Protein AF-A0A4Q5ACD3-F1 (afdb_monomer_lite)

Foldseek 3Di:
DKQKDAPLAPDPSADQKDKDFDPDFDQFAGKIKIKDFPGSGIKMWDWDDDPVDDTDTDMWHDDDPPPDDDDVPDDDDTTDMDMDIDRGTPLRRLVVVLVCQCVAAQDLQAGWLDPPFACADDPSVPPSNVDHDQDDNRRWHFLLCLLVSLLSCLVSLVLVVSVSRLLSFQLCNCVVVCVLQVDDSHWGARTARHPNDPRGNHGDHTDPHNSVVSSCCSVVCRQQNFDDDPFATFRRHRHDPVCAWDWDWDDDPQATETEIEGEDVDWWKDKPNHTDPHGGDGDDDPPHHYIYMYTYD

InterPro domains:
  IPR002252 Glycoside hydrolase family 36 [PR00743] (27-42)
  IPR002252 Glycoside hydrolase family 36 [PR00743] (78-98)
  IPR008928 Six-hairpin glycosidase superfamily [SSF48208] (90-286)
  IPR012341 Six-hairpin glycosidase-like superfamily [G3DSA:1.50.10.10] (66-221)
  IPR031704 Glycosyl hydrolase family 36, N-terminal [PF16875] (3-70)
  IPR033432 Glycosyl hydrolase 94, catalytic domain [PF17167] (77-225)
  IPR052047 Glycosyl Hydrolase 94 Enzymes [PTHR37469] (92-293)

Radius of gyration: 23.25 Å; chains: 1; bounding box: 59×64×61 Å

Secondary structure (DSSP, 8-state):
-EEEE-SSS-STTS-SSEEEESSSPPSSSB-EEEEEE--SS-EEEEEE--TTS--EEEEEE-PPTTS--PPTT---PPPPEEEEEESBHHHHHHHHHHHHHHHHHEETTEEBS-SSPPSS--TTTGGGGTSPTTBTTBT-EETTTHHHHHHHHHHTT-HHHHHHHHHHH-HHHHGGGHHHH-S-TTS-EEEE--TTSSSTT-EEEESSSTHHHHHHHIIIIIIS-EEE-SSEEEE-----TT--EEEEEEEETTEEEEEEEE--SS-EEEETTEEESSSEEEPPPTT--EEEEEEE-

pLDDT: mean 94.7, std 5.81, range [64.56, 98.88]

Organism: NCBI:txid31954

Sequence (297 aa):
MTRDCRHGKTSHESPWLFIASDGEPLFDSGEVWACHLAWSGNQTYRLDNLPQHEPLLGAGELLGPGEIQLLPGSDYATPQVCFSWSDRGLDGMAAQALRSTKDLLTCRCGTAILAPAYSTYRIELGEISSYPRGYKENGGIFCHNNPWISIANAKIGNDSEAFNVYTRTCPAYVEQYSEVHRTEPYVYCQMVAGPEAPTPGEGKNSWLTGTAAWTFVDVSQYLLGVQPTFDGLRLEPHLPAQFTELHIEREWRGVRYVIDARRTGKASLTVDGKPVSGTTVPIAASGTEEVHVSLNF

Structure (mmCIF, N/CA/C/O backbone):
data_AF-A0A4Q5ACD3-F1
#
_entry.id   AF-A0A4Q5ACD3-F1
#
loop_
_atom_site.group_PDB
_atom_site.id
_atom_site.type_symbol
_atom_site.label_atom_id
_atom_site.label_alt_id
_atom_site.label_comp_id
_atom_site.label_asym_id
_atom_site.label_entity_id
_atom_site.label_seq_id
_atom_site.pdbx_PDB_ins_code
_atom_site.Cartn_x
_atom_site.Cartn_y
_atom_site.Cartn_z
_atom_site.occupancy
_atom_site.B_iso_or_equiv
_atom_site.auth_seq_id
_atom_site.auth_comp_id
_atom_site.auth_asym_id
_atom_site.auth_atom_id
_atom_site.pdbx_PDB_model_num
ATOM 1 N N . MET A 1 1 ? 4.293 -30.838 -4.768 1.00 85.62 1 MET A N 1
ATOM 2 C CA . MET A 1 1 ? 3.130 -30.028 -5.194 1.00 85.62 1 MET A CA 1
ATOM 3 C C . MET A 1 1 ? 3.587 -29.124 -6.321 1.00 85.62 1 MET A C 1
ATOM 5 O O . MET A 1 1 ? 4.668 -28.563 -6.208 1.00 85.62 1 MET A O 1
ATOM 9 N N . THR A 1 2 ? 2.775 -28.966 -7.366 1.00 90.12 2 THR A N 1
ATOM 10 C CA . THR A 1 2 ? 3.083 -28.078 -8.496 1.00 90.12 2 THR A CA 1
ATOM 11 C C . THR A 1 2 ? 1.869 -27.216 -8.816 1.00 90.12 2 THR A C 1
ATOM 13 O O . THR A 1 2 ? 0.738 -27.702 -8.754 1.00 90.12 2 THR A O 1
ATOM 16 N N . ARG A 1 3 ? 2.101 -25.947 -9.153 1.00 88.88 3 ARG A N 1
ATOM 17 C CA . ARG A 1 3 ? 1.094 -25.006 -9.644 1.00 88.88 3 ARG A CA 1
ATOM 18 C C . ARG A 1 3 ? 1.568 -24.407 -10.963 1.00 88.88 3 ARG A C 1
ATOM 20 O O . ARG A 1 3 ? 2.527 -23.644 -10.980 1.00 88.88 3 ARG A O 1
ATOM 27 N N . ASP A 1 4 ? 0.846 -2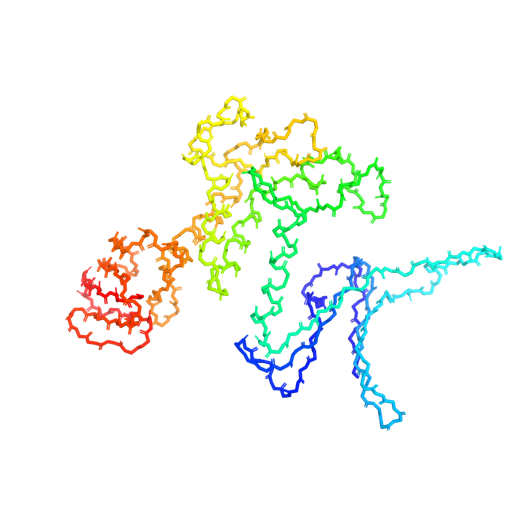4.715 -12.031 1.00 91.31 4 ASP A N 1
ATOM 28 C CA . ASP A 1 4 ? 1.098 -24.186 -13.371 1.00 91.31 4 ASP A CA 1
ATOM 29 C C . ASP A 1 4 ? 0.124 -23.047 -13.704 1.00 91.31 4 ASP A C 1
ATOM 31 O O . ASP A 1 4 ? -1.078 -23.149 -13.452 1.00 91.31 4 ASP A O 1
ATOM 35 N N . CYS A 1 5 ? 0.630 -21.998 -14.347 1.00 87.88 5 CYS A N 1
ATOM 36 C CA . CYS A 1 5 ? -0.133 -20.869 -14.872 1.00 87.88 5 CYS A CA 1
ATOM 37 C C . CYS A 1 5 ? 0.115 -20.774 -16.385 1.00 87.88 5 CYS A C 1
ATOM 39 O O . CYS A 1 5 ? 1.237 -20.509 -16.811 1.00 87.88 5 CYS A O 1
ATOM 41 N N . ARG A 1 6 ? -0.918 -21.011 -17.208 1.00 86.19 6 ARG A N 1
ATOM 42 C CA . ARG A 1 6 ? -0.785 -21.230 -18.669 1.00 86.19 6 ARG A CA 1
ATOM 43 C C . ARG A 1 6 ? -1.416 -20.152 -19.557 1.00 86.19 6 ARG A C 1
ATOM 45 O O . ARG A 1 6 ? -1.568 -20.358 -20.757 1.00 86.19 6 ARG A O 1
ATOM 52 N N . HIS A 1 7 ? -1.803 -19.017 -18.983 1.00 74.62 7 HIS A N 1
ATOM 53 C CA . HIS A 1 7 ? -2.512 -17.960 -19.712 1.00 74.62 7 HIS A CA 1
ATOM 54 C C . HIS A 1 7 ? -1.634 -16.763 -20.096 1.00 74.62 7 HIS A C 1
ATOM 56 O O . HIS A 1 7 ? -2.161 -15.762 -20.580 1.00 74.62 7 HIS A O 1
ATOM 62 N N . GLY A 1 8 ? -0.313 -16.849 -19.891 1.00 65.81 8 GLY A N 1
ATOM 63 C CA . GLY A 1 8 ? 0.648 -15.827 -20.319 1.00 65.81 8 GLY A CA 1
ATOM 64 C C . GLY A 1 8 ? 0.358 -14.414 -19.804 1.00 65.81 8 GLY A C 1
ATOM 65 O O . GLY A 1 8 ? 0.674 -13.440 -20.485 1.00 65.81 8 GLY A O 1
ATOM 66 N N . LYS A 1 9 ? -0.336 -14.302 -18.665 1.00 66.69 9 LYS A N 1
ATOM 67 C CA . LYS A 1 9 ? -0.719 -13.043 -18.023 1.00 66.69 9 LYS A CA 1
ATOM 68 C C . LYS A 1 9 ? -0.726 -13.233 -16.514 1.00 66.69 9 LYS A C 1
ATOM 70 O O . LYS A 1 9 ? -1.326 -14.184 -16.010 1.00 66.69 9 LYS A O 1
ATOM 75 N N . THR A 1 10 ? -0.139 -12.286 -15.793 1.00 64.56 10 THR A N 1
ATOM 76 C CA . THR A 1 10 ? -0.331 -12.151 -14.349 1.00 64.56 10 THR A CA 1
ATOM 77 C C . THR A 1 10 ? -1.781 -11.732 -14.089 1.00 64.56 10 THR A C 1
ATOM 79 O O . THR A 1 10 ? -2.183 -10.592 -14.305 1.00 64.56 10 THR A O 1
ATOM 82 N N . SER A 1 11 ? -2.610 -12.696 -13.700 1.00 66.06 11 SER A N 1
ATOM 83 C CA . SER A 1 11 ? -4.021 -12.507 -13.345 1.00 66.06 11 SER A CA 1
ATOM 84 C C . SER A 1 11 ? -4.292 -13.131 -11.973 1.00 66.06 11 SER A C 1
ATOM 86 O O . SER A 1 11 ? -3.360 -13.537 -11.282 1.00 66.06 11 SER A O 1
ATOM 88 N N . HIS A 1 12 ? -5.562 -13.273 -11.588 1.00 67.62 12 HIS A N 1
ATOM 89 C CA . HIS A 1 12 ? -5.959 -14.010 -10.381 1.00 67.62 12 HIS A CA 1
ATOM 90 C C . HIS A 1 12 ? -5.480 -15.475 -10.348 1.00 67.62 12 HIS A C 1
ATOM 92 O O . HIS A 1 12 ? -5.522 -16.115 -9.300 1.00 67.62 12 HIS A O 1
ATOM 98 N N . GLU A 1 13 ? -5.027 -16.020 -11.477 1.00 70.12 13 GLU A N 1
ATOM 99 C CA . GLU A 1 13 ? -4.522 -17.389 -11.558 1.00 70.12 13 GLU A CA 1
ATOM 100 C C . GLU A 1 13 ? -3.026 -17.508 -11.236 1.00 70.12 13 GLU A C 1
ATOM 102 O O . GLU A 1 13 ? -2.578 -18.584 -10.826 1.00 70.12 13 GLU A O 1
ATOM 107 N N . SER A 1 14 ? -2.263 -16.419 -11.380 1.00 76.88 14 SER A N 1
ATOM 108 C CA . SER A 1 14 ? -0.832 -16.368 -11.057 1.00 76.88 14 SER A CA 1
ATOM 109 C C . SER A 1 14 ? -0.643 -16.055 -9.570 1.00 76.88 14 SER A C 1
ATOM 111 O O . SER A 1 14 ? -1.212 -15.073 -9.081 1.00 76.88 14 SER A O 1
ATOM 113 N N . PRO A 1 15 ? 0.113 -16.873 -8.810 1.00 80.12 15 PRO A N 1
ATOM 114 C CA . PRO A 1 15 ? 0.379 -16.552 -7.419 1.00 80.12 15 PRO A CA 1
ATOM 115 C C . PRO A 1 15 ? 1.276 -15.311 -7.349 1.00 80.12 15 PRO A C 1
ATOM 117 O O . PRO A 1 15 ? 2.374 -15.289 -7.902 1.00 80.12 15 PRO A O 1
ATOM 120 N N . TRP A 1 16 ? 0.834 -14.280 -6.624 1.00 79.06 16 TRP A N 1
ATOM 121 C CA . TRP A 1 16 ? 1.683 -13.117 -6.341 1.00 79.06 16 TRP A CA 1
ATOM 122 C C . TRP A 1 16 ? 2.940 -13.526 -5.578 1.00 79.06 16 TRP A C 1
ATOM 124 O O . TRP A 1 16 ? 4.028 -13.038 -5.865 1.00 79.06 16 TRP A O 1
ATOM 134 N N . LEU A 1 17 ? 2.794 -14.472 -4.654 1.00 87.38 17 LEU A N 1
ATOM 135 C CA . LEU A 1 17 ? 3.881 -15.088 -3.919 1.00 87.38 17 LEU A CA 1
ATOM 136 C C . LEU A 1 17 ? 3.513 -16.548 -3.641 1.00 87.38 17 LEU A C 1
ATOM 138 O O . LEU A 1 17 ? 2.384 -16.827 -3.234 1.00 87.38 17 LEU A O 1
ATOM 142 N N . PHE A 1 18 ? 4.433 -17.481 -3.882 1.00 92.44 18 PHE A N 1
ATOM 143 C CA . PHE A 1 18 ? 4.241 -18.888 -3.534 1.00 92.44 18 PHE A CA 1
ATOM 144 C C . PHE A 1 18 ? 4.965 -19.172 -2.221 1.00 92.44 18 PHE A C 1
ATOM 146 O O . PHE A 1 18 ? 6.184 -19.038 -2.163 1.00 92.44 18 PHE A O 1
ATOM 153 N N . ILE A 1 19 ? 4.203 -19.498 -1.173 1.00 93.31 19 ILE A N 1
ATOM 154 C CA . ILE A 1 19 ? 4.675 -19.547 0.216 1.00 93.31 19 ILE A CA 1
ATOM 155 C C . ILE A 1 19 ? 4.675 -20.993 0.716 1.00 93.31 19 ILE A C 1
ATOM 157 O O . ILE A 1 19 ? 3.709 -21.726 0.509 1.00 93.31 19 ILE A O 1
ATOM 161 N N . ALA A 1 20 ? 5.752 -21.375 1.394 1.00 93.62 20 ALA A N 1
ATOM 162 C CA . ALA A 1 20 ? 5.866 -22.582 2.197 1.00 93.62 20 ALA A CA 1
ATOM 163 C C . ALA A 1 20 ? 6.077 -22.186 3.666 1.00 93.62 20 ALA A C 1
ATOM 165 O O . ALA A 1 20 ? 6.810 -21.242 3.952 1.00 93.62 20 ALA A O 1
ATOM 166 N N . SER A 1 21 ? 5.441 -22.903 4.586 1.00 93.12 21 SER A N 1
ATOM 167 C CA . SER A 1 21 ? 5.539 -22.688 6.033 1.00 93.12 21 SER A CA 1
ATOM 168 C C . SER A 1 21 ? 5.452 -24.019 6.767 1.00 93.12 21 SER A C 1
ATOM 170 O O . SER A 1 21 ? 4.882 -24.980 6.240 1.00 93.12 21 SER A O 1
ATOM 172 N N . ASP A 1 22 ? 5.993 -24.072 7.984 1.00 86.19 22 ASP A N 1
ATOM 173 C CA . ASP A 1 22 ? 5.667 -25.156 8.911 1.00 86.19 22 ASP A CA 1
ATOM 174 C C . ASP A 1 22 ? 4.300 -24.871 9.551 1.00 86.19 22 ASP A C 1
ATOM 176 O O . ASP A 1 22 ? 4.125 -23.885 10.266 1.00 86.19 22 ASP A O 1
ATOM 180 N N . GLY A 1 23 ? 3.301 -25.696 9.233 1.00 88.81 23 GLY A N 1
ATOM 181 C CA . GLY A 1 23 ? 1.910 -25.449 9.615 1.00 88.81 23 GLY A CA 1
ATOM 182 C C . GLY A 1 23 ? 1.242 -24.298 8.850 1.00 88.81 23 GLY A C 1
ATOM 183 O O . GLY A 1 23 ? 1.643 -23.935 7.740 1.00 88.81 23 GLY A O 1
ATOM 184 N N . GLU A 1 24 ? 0.162 -23.763 9.425 1.00 92.31 24 GLU A N 1
ATOM 185 C CA . GLU A 1 24 ? -0.586 -22.642 8.845 1.00 92.31 24 GLU A CA 1
ATOM 186 C C . GLU A 1 24 ? 0.237 -21.345 8.948 1.00 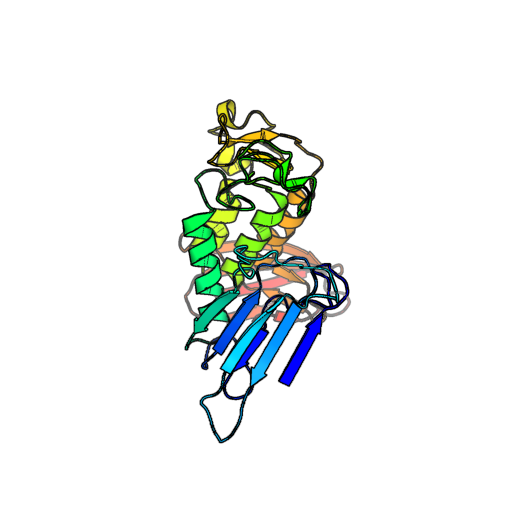92.31 24 GLU A C 1
ATOM 188 O O . GLU A 1 24 ? 0.717 -21.025 10.037 1.00 92.31 24 GLU A O 1
ATOM 193 N N . PRO A 1 25 ? 0.425 -20.592 7.847 1.00 92.00 25 PRO A N 1
ATOM 194 C CA . PRO A 1 25 ? 1.213 -19.368 7.882 1.00 92.00 25 PRO A CA 1
ATOM 195 C C . PRO A 1 25 ? 0.524 -18.312 8.751 1.00 92.00 25 PRO A C 1
ATOM 197 O O . PRO A 1 25 ? -0.623 -17.938 8.502 1.00 92.00 25 PRO A O 1
ATOM 200 N N . LEU A 1 26 ? 1.249 -17.802 9.746 1.00 94.81 26 LEU A N 1
ATOM 201 C CA . LEU A 1 26 ? 0.786 -16.735 10.631 1.00 94.81 26 LEU A CA 1
ATOM 202 C C . LEU A 1 26 ? 1.361 -15.381 10.194 1.00 94.81 26 LEU A C 1
ATOM 204 O O . LEU A 1 26 ? 2.371 -15.300 9.488 1.00 94.81 26 LEU A O 1
ATOM 208 N N . PHE A 1 27 ? 0.701 -14.298 10.602 1.00 94.62 27 PHE A N 1
ATOM 209 C CA . PHE A 1 27 ? 1.143 -12.941 10.274 1.00 94.62 27 PHE A CA 1
ATOM 210 C C . PHE A 1 27 ? 2.387 -12.535 11.067 1.00 94.62 27 PHE A C 1
ATOM 212 O O . PHE A 1 27 ? 3.383 -12.140 10.470 1.00 94.62 27 PHE A O 1
ATOM 219 N N . ASP A 1 28 ? 2.360 -12.703 12.387 1.00 94.00 28 ASP A N 1
ATOM 220 C CA . ASP A 1 28 ? 3.331 -12.120 13.322 1.00 94.00 28 ASP A CA 1
ATOM 221 C C . ASP A 1 28 ? 4.424 -13.093 13.800 1.00 94.00 28 ASP A C 1
ATOM 223 O O . ASP A 1 28 ? 5.338 -12.711 14.537 1.00 94.00 28 ASP A O 1
ATOM 227 N N . SER A 1 29 ? 4.326 -14.365 13.419 1.00 94.69 29 SER A N 1
ATOM 228 C CA . SER A 1 29 ? 5.136 -15.447 13.973 1.00 94.69 29 SER A CA 1
ATOM 229 C C . SER A 1 29 ? 5.252 -16.630 13.011 1.00 94.69 29 SER A C 1
ATOM 231 O O . SER A 1 29 ? 4.552 -16.715 12.003 1.00 94.69 29 SER A O 1
ATOM 233 N N . GLY A 1 30 ? 6.166 -17.549 13.319 1.00 94.19 30 GLY A N 1
ATOM 234 C CA . GLY A 1 30 ? 6.408 -18.737 12.506 1.00 94.19 30 GLY A CA 1
ATOM 235 C C . GLY A 1 30 ? 7.372 -18.496 11.348 1.00 94.19 30 GLY A C 1
ATOM 236 O O . GLY A 1 30 ? 7.702 -17.363 10.990 1.00 94.19 30 GLY A O 1
ATOM 237 N N . GLU A 1 31 ? 7.849 -19.600 10.786 1.00 95.31 31 GLU A N 1
ATOM 238 C CA . GLU A 1 31 ? 8.833 -19.597 9.712 1.00 95.31 31 GLU A CA 1
ATOM 239 C C . GLU A 1 31 ? 8.149 -19.737 8.349 1.00 95.31 31 GLU A C 1
ATOM 241 O O . GLU A 1 31 ? 7.337 -20.641 8.126 1.00 95.31 31 GLU A O 1
ATOM 246 N N . VAL A 1 32 ? 8.470 -18.820 7.437 1.00 95.56 32 VAL A N 1
ATOM 247 C CA . VAL A 1 32 ? 7.914 -18.758 6.084 1.00 95.56 32 VAL A CA 1
ATOM 248 C C . VAL A 1 32 ? 9.032 -18.622 5.053 1.00 95.56 32 VAL A C 1
ATOM 250 O O . VAL A 1 32 ? 9.930 -17.791 5.186 1.00 95.56 32 VAL A O 1
ATOM 253 N N . TRP A 1 33 ? 8.939 -19.394 3.975 1.00 95.62 33 TRP A N 1
ATOM 254 C CA . TRP A 1 33 ? 9.748 -19.268 2.764 1.00 95.62 33 TRP A CA 1
ATOM 255 C C . TRP A 1 33 ? 8.841 -18.912 1.605 1.00 95.62 33 TRP A C 1
ATOM 257 O O . TRP A 1 33 ? 7.713 -19.388 1.517 1.00 95.62 33 TRP A O 1
ATOM 267 N N . ALA A 1 34 ? 9.339 -18.109 0.681 1.00 94.81 34 ALA A N 1
ATOM 268 C CA . ALA A 1 34 ? 8.572 -17.704 -0.472 1.00 94.81 34 ALA A CA 1
ATOM 269 C C . ALA A 1 34 ? 9.415 -17.601 -1.732 1.00 94.81 34 ALA A C 1
ATOM 271 O O . ALA A 1 34 ? 10.603 -17.278 -1.673 1.00 94.81 34 ALA A O 1
ATOM 272 N N . CYS A 1 35 ? 8.766 -17.800 -2.877 1.00 94.75 35 CYS A N 1
ATOM 273 C CA . CYS A 1 35 ? 9.327 -17.450 -4.170 1.00 94.75 35 CYS A CA 1
ATOM 274 C C . CYS A 1 35 ? 8.332 -16.686 -5.057 1.00 94.75 35 CYS A C 1
ATOM 276 O O . CYS A 1 35 ? 7.118 -16.908 -5.025 1.00 94.75 35 CYS A O 1
ATOM 278 N N . HIS A 1 36 ? 8.871 -15.775 -5.865 1.00 92.38 36 HIS A N 1
ATOM 279 C CA . HIS A 1 36 ? 8.166 -15.069 -6.928 1.00 92.38 36 HIS A CA 1
ATOM 280 C C . HIS A 1 36 ? 8.979 -15.169 -8.218 1.00 92.38 36 HIS A C 1
ATOM 282 O O . HIS A 1 36 ? 10.176 -14.885 -8.220 1.00 92.38 36 HIS A O 1
ATOM 288 N N . LEU A 1 37 ? 8.336 -15.557 -9.316 1.00 92.12 37 LEU A N 1
ATOM 289 C CA . LEU A 1 37 ? 8.957 -15.577 -10.632 1.00 92.12 37 LEU A CA 1
ATOM 290 C C . LEU A 1 37 ? 8.716 -14.233 -11.325 1.00 92.12 37 LEU A C 1
ATOM 292 O O . LEU A 1 37 ? 7.575 -13.901 -11.643 1.00 92.12 37 LEU A O 1
ATOM 296 N N . ALA A 1 38 ? 9.787 -13.492 -11.604 1.00 88.56 38 ALA A N 1
ATOM 297 C CA . ALA A 1 38 ? 9.747 -12.221 -12.323 1.00 88.56 38 ALA A CA 1
ATOM 298 C C . ALA A 1 38 ? 9.557 -12.449 -13.838 1.00 88.56 38 ALA A C 1
ATOM 300 O O . ALA A 1 38 ? 10.430 -12.154 -14.654 1.00 88.56 38 ALA A O 1
ATOM 301 N N . TRP A 1 39 ? 8.412 -13.027 -14.207 1.00 85.19 39 TRP A N 1
ATOM 302 C CA . TRP A 1 39 ? 8.058 -13.432 -15.567 1.00 85.19 39 TRP A CA 1
ATOM 303 C C . TRP A 1 39 ? 6.575 -13.192 -15.828 1.00 85.19 39 TRP A C 1
ATOM 305 O O . TRP A 1 39 ? 5.737 -13.564 -15.012 1.00 85.19 39 TRP A O 1
ATOM 315 N N . SER A 1 40 ? 6.230 -12.607 -16.972 1.00 79.69 40 SER A N 1
ATOM 316 C CA . SER A 1 40 ? 4.836 -12.334 -17.348 1.00 79.69 40 SER A CA 1
ATOM 317 C C . SER A 1 40 ? 4.188 -13.446 -18.178 1.00 79.69 40 SER A C 1
ATOM 319 O O . SER A 1 40 ? 2.967 -13.447 -18.331 1.00 79.69 40 SER A O 1
ATOM 321 N N . GLY A 1 41 ? 4.984 -14.374 -18.718 1.00 85.50 41 GLY A N 1
ATOM 322 C CA . GLY A 1 41 ? 4.501 -15.488 -19.530 1.00 85.50 41 GLY A CA 1
ATOM 323 C C . GLY A 1 41 ? 3.948 -16.642 -18.693 1.00 85.50 41 GLY A C 1
ATOM 324 O O . GLY A 1 41 ? 3.539 -16.473 -17.548 1.00 85.50 41 GLY A O 1
ATOM 325 N N . ASN A 1 42 ? 3.923 -17.839 -19.275 1.00 90.00 42 ASN A N 1
ATOM 326 C CA . ASN A 1 42 ? 3.508 -19.042 -18.557 1.00 90.00 42 ASN A CA 1
ATOM 327 C C . ASN A 1 42 ? 4.513 -19.383 -17.452 1.00 90.00 42 ASN A C 1
ATOM 329 O O . ASN A 1 42 ? 5.720 -19.253 -17.652 1.00 90.00 42 ASN A O 1
ATOM 333 N N . GLN A 1 43 ? 4.017 -19.826 -16.301 1.00 90.94 43 GLN A N 1
ATOM 334 C CA . GLN A 1 43 ? 4.803 -20.015 -15.080 1.00 90.94 43 GLN A CA 1
ATOM 335 C C . GLN A 1 43 ? 4.525 -21.389 -14.471 1.00 90.94 43 GLN A C 1
ATOM 337 O O . GLN A 1 43 ? 3.419 -21.917 -14.594 1.00 90.94 43 GLN A O 1
ATOM 342 N N . THR A 1 44 ? 5.495 -21.935 -13.749 1.00 92.44 44 THR A N 1
ATOM 343 C CA . THR A 1 44 ? 5.318 -23.081 -12.859 1.00 92.44 44 THR A CA 1
ATOM 344 C C . THR A 1 44 ? 5.970 -22.801 -11.510 1.00 92.44 44 THR A C 1
ATOM 346 O O . THR A 1 44 ? 7.057 -22.229 -11.435 1.00 92.44 44 THR A O 1
ATOM 349 N N . TYR A 1 45 ? 5.289 -23.189 -10.439 1.00 93.31 45 TYR A N 1
ATOM 350 C CA . TYR A 1 45 ? 5.765 -23.119 -9.061 1.00 93.31 45 TYR A CA 1
ATOM 351 C C . TYR A 1 45 ? 5.748 -24.523 -8.478 1.00 93.31 45 TYR A C 1
ATOM 353 O O . TYR A 1 45 ? 4.781 -25.265 -8.667 1.00 93.31 45 TYR A O 1
ATOM 361 N N . ARG A 1 46 ? 6.802 -24.897 -7.758 1.00 93.06 46 ARG A N 1
ATOM 362 C CA . ARG A 1 46 ? 6.963 -26.241 -7.207 1.00 93.06 46 ARG A CA 1
ATOM 363 C C . ARG A 1 46 ? 7.421 -26.220 -5.758 1.00 93.06 46 ARG A C 1
ATOM 365 O O . ARG A 1 46 ? 8.242 -25.396 -5.359 1.00 93.06 46 ARG A O 1
ATOM 372 N N . LEU A 1 47 ? 6.885 -27.176 -5.010 1.00 92.81 47 LEU A N 1
ATOM 373 C CA . LEU A 1 47 ? 7.347 -27.583 -3.693 1.00 92.81 47 LEU A CA 1
ATOM 374 C C . LEU A 1 47 ? 7.568 -29.096 -3.726 1.00 92.81 47 LEU A C 1
ATOM 376 O O . LEU A 1 47 ? 6.599 -29.865 -3.708 1.00 92.81 47 LEU A O 1
ATOM 380 N N . ASP A 1 48 ? 8.824 -29.517 -3.788 1.00 91.75 48 ASP A N 1
ATOM 381 C CA . ASP A 1 48 ? 9.210 -30.924 -3.792 1.00 91.75 48 ASP A CA 1
ATOM 382 C C . ASP A 1 48 ? 9.579 -31.327 -2.364 1.00 91.75 48 ASP A C 1
ATOM 384 O O . ASP A 1 48 ? 10.580 -30.869 -1.828 1.00 91.75 48 ASP A O 1
ATOM 388 N N . ASN A 1 49 ? 8.756 -32.166 -1.734 1.00 88.81 49 ASN A N 1
ATOM 389 C CA . ASN A 1 49 ? 9.016 -32.726 -0.408 1.00 88.81 49 ASN A CA 1
ATOM 390 C C . ASN A 1 49 ? 9.120 -34.249 -0.545 1.00 88.81 49 ASN A C 1
ATOM 392 O O . ASN A 1 49 ? 8.116 -34.961 -0.475 1.00 88.81 49 ASN A O 1
ATOM 396 N N . LEU A 1 50 ? 10.323 -34.723 -0.866 1.00 88.50 50 LEU A N 1
ATOM 397 C CA . LEU A 1 50 ? 10.610 -36.126 -1.157 1.00 88.50 50 LEU A CA 1
ATOM 398 C C . LEU A 1 50 ? 11.552 -36.693 -0.088 1.00 88.50 50 LEU A C 1
ATOM 400 O O . LEU A 1 50 ? 12.503 -36.014 0.273 1.00 88.50 50 LEU A O 1
ATOM 404 N N . PRO A 1 51 ? 11.384 -37.949 0.369 1.00 90.00 51 PRO A N 1
ATOM 405 C CA . PRO A 1 51 ? 12.248 -38.528 1.405 1.00 90.00 51 PRO A CA 1
ATOM 406 C C . PRO A 1 51 ? 13.745 -38.590 1.057 1.00 90.00 51 PRO A C 1
ATOM 408 O O . PRO A 1 51 ? 14.569 -38.804 1.940 1.00 90.00 51 PRO A O 1
ATOM 411 N N . GLN A 1 52 ? 14.099 -38.491 -0.228 1.00 91.56 52 GLN A N 1
ATOM 412 C CA . GLN A 1 52 ? 15.466 -38.664 -0.724 1.00 91.56 52 GLN A CA 1
ATOM 413 C C . GLN A 1 52 ? 16.296 -37.372 -0.719 1.00 91.56 52 GLN A C 1
ATOM 415 O O . GLN A 1 52 ? 17.519 -37.453 -0.832 1.00 91.56 52 GLN A O 1
ATOM 420 N N . HIS A 1 53 ? 15.660 -36.202 -0.609 1.00 86.31 53 HIS A N 1
ATOM 421 C CA . HIS A 1 53 ? 16.316 -34.897 -0.687 1.00 86.31 53 HIS A CA 1
ATOM 422 C C . HIS A 1 53 ? 15.676 -33.898 0.280 1.00 86.31 53 HIS A C 1
ATOM 424 O O . HIS A 1 53 ? 14.567 -34.102 0.763 1.00 86.31 53 HIS A O 1
ATOM 430 N N . GLU A 1 54 ? 16.382 -32.806 0.557 1.00 87.94 54 GLU A N 1
ATOM 431 C CA . GLU A 1 54 ? 15.817 -31.686 1.308 1.00 87.94 54 GLU A CA 1
ATOM 432 C C . GLU A 1 54 ? 14.607 -31.094 0.564 1.00 87.94 54 GLU A C 1
ATOM 434 O O . GLU A 1 54 ? 14.585 -31.129 -0.673 1.00 87.94 54 GLU A O 1
ATOM 439 N N . PRO A 1 55 ? 13.600 -30.551 1.275 1.00 89.62 55 PRO A N 1
ATOM 440 C CA . PRO A 1 55 ? 12.484 -29.879 0.629 1.00 89.62 55 PRO A CA 1
ATOM 441 C C . PRO A 1 55 ? 12.961 -28.753 -0.295 1.00 89.62 55 PRO A C 1
ATOM 443 O O . PRO A 1 55 ? 13.721 -27.878 0.118 1.00 89.62 55 PRO A O 1
ATOM 446 N N . LEU A 1 56 ? 12.495 -28.753 -1.545 1.00 91.88 56 LEU A N 1
ATOM 447 C CA . LEU A 1 56 ? 12.856 -27.744 -2.540 1.00 91.88 56 LEU A CA 1
ATOM 448 C C . LEU A 1 56 ? 11.657 -26.865 -2.875 1.00 91.88 56 LEU A C 1
ATOM 450 O O . LEU A 1 56 ? 10.628 -27.351 -3.344 1.00 91.88 56 LEU A O 1
ATOM 454 N N . LEU A 1 57 ? 11.825 -25.557 -2.699 1.00 93.56 57 LEU A N 1
ATOM 455 C CA . LEU A 1 57 ? 10.916 -24.527 -3.191 1.00 93.56 57 LEU A CA 1
ATOM 456 C C . LEU A 1 57 ? 11.496 -23.925 -4.473 1.00 93.56 57 LEU A C 1
ATOM 458 O O . LEU A 1 57 ? 12.668 -23.555 -4.511 1.00 93.56 57 LEU A O 1
ATOM 462 N N . GLY A 1 58 ? 10.691 -23.787 -5.524 1.00 93.94 58 GLY A N 1
ATOM 463 C CA . GLY A 1 58 ? 11.170 -23.197 -6.770 1.00 93.94 58 GLY A CA 1
ATOM 464 C C . GLY A 1 58 ? 10.067 -22.680 -7.676 1.00 93.94 58 GLY A C 1
ATOM 465 O O . GLY A 1 58 ? 8.897 -23.024 -7.523 1.00 93.94 58 GLY A O 1
ATOM 466 N N . ALA A 1 59 ? 10.467 -21.861 -8.640 1.00 94.69 59 ALA A N 1
ATOM 467 C CA . ALA A 1 59 ? 9.612 -21.384 -9.713 1.00 94.69 59 ALA A CA 1
ATOM 468 C C . ALA A 1 59 ? 10.409 -21.311 -11.019 1.00 94.69 59 ALA A C 1
ATOM 470 O O . ALA A 1 59 ? 11.639 -21.290 -10.992 1.00 94.69 59 ALA A O 1
ATOM 471 N N . GLY A 1 60 ? 9.709 -21.284 -12.144 1.00 93.56 60 GLY A N 1
ATOM 472 C CA . GLY A 1 60 ? 10.308 -21.165 -13.467 1.00 93.56 60 GLY A CA 1
ATOM 473 C C . GLY A 1 60 ? 9.261 -20.850 -14.521 1.00 93.56 60 GLY A C 1
ATOM 474 O O . GLY A 1 60 ? 8.057 -20.981 -14.296 1.00 93.56 60 GLY A O 1
ATOM 475 N N . GLU A 1 61 ? 9.716 -20.412 -15.679 1.00 92.06 61 GLU A N 1
ATOM 476 C CA . GLU A 1 61 ? 8.891 -20.309 -16.866 1.00 92.06 61 GLU A CA 1
ATOM 477 C C . GLU A 1 61 ? 8.362 -21.689 -17.281 1.00 92.06 61 GLU A C 1
ATOM 479 O O . GLU A 1 61 ? 9.016 -22.722 -17.129 1.00 92.06 61 GLU A O 1
ATOM 484 N N . LEU A 1 62 ? 7.150 -21.710 -17.819 1.00 91.69 62 LEU A N 1
ATOM 485 C CA . LEU A 1 62 ? 6.511 -22.912 -18.332 1.00 91.69 62 LEU A CA 1
ATOM 486 C C . LEU A 1 62 ? 6.408 -22.805 -19.851 1.00 91.69 62 LEU A C 1
ATOM 488 O O . LEU A 1 62 ? 5.371 -22.421 -20.391 1.00 91.69 62 LEU A O 1
ATOM 492 N N . LEU A 1 63 ? 7.511 -23.121 -20.526 1.00 89.44 63 LEU A N 1
ATOM 493 C CA . LEU A 1 63 ? 7.616 -22.977 -21.975 1.00 89.44 63 LEU A CA 1
ATOM 494 C C . LEU A 1 63 ? 6.730 -23.981 -22.714 1.00 89.44 63 LEU A C 1
ATOM 496 O O . LEU A 1 63 ? 6.707 -25.179 -22.418 1.00 89.44 63 LEU A O 1
ATOM 500 N N . GLY A 1 64 ? 6.019 -23.480 -23.715 1.00 87.75 64 GLY A N 1
ATOM 501 C CA . GLY A 1 64 ? 5.338 -24.278 -24.719 1.00 87.75 64 GLY A CA 1
ATOM 502 C C . GLY A 1 64 ? 6.312 -24.883 -25.742 1.00 87.75 64 GLY A C 1
ATOM 503 O O . GLY A 1 64 ? 7.429 -24.387 -25.928 1.00 87.75 64 GLY A O 1
ATOM 504 N N . PRO A 1 65 ? 5.905 -25.949 -26.456 1.00 88.69 65 PRO A N 1
ATOM 505 C CA . PRO A 1 65 ? 6.709 -26.521 -27.529 1.00 88.69 65 PRO A CA 1
ATOM 506 C C . PRO A 1 65 ? 7.086 -25.471 -28.582 1.00 88.69 65 PRO A C 1
ATOM 508 O O . PRO A 1 65 ? 6.217 -24.842 -29.181 1.00 88.69 65 PRO A O 1
ATOM 511 N N . GLY A 1 66 ? 8.387 -25.312 -28.828 1.00 86.75 66 GLY A N 1
ATOM 512 C CA . GLY A 1 66 ? 8.909 -24.406 -29.852 1.00 86.75 66 GLY A CA 1
ATOM 513 C C . GLY A 1 66 ? 8.975 -22.927 -29.462 1.00 86.75 66 GLY A C 1
ATOM 514 O O . GLY A 1 66 ? 9.443 -22.146 -30.284 1.00 86.75 66 GLY A O 1
ATOM 515 N N . GLU A 1 67 ? 8.579 -22.537 -28.242 1.00 86.81 67 GLU A N 1
ATOM 516 C CA . GLU A 1 67 ? 8.732 -21.147 -27.770 1.00 86.81 67 GLU A CA 1
ATOM 517 C C . GLU A 1 67 ? 10.203 -20.731 -27.668 1.00 86.81 67 GLU A C 1
ATOM 519 O O . GLU A 1 67 ? 10.539 -19.575 -27.914 1.00 86.81 67 GLU A O 1
ATOM 524 N N . ILE A 1 68 ? 11.086 -21.686 -27.362 1.00 86.44 68 ILE A N 1
ATOM 525 C CA . ILE A 1 68 ? 12.534 -21.489 -27.373 1.00 86.44 68 ILE A CA 1
ATOM 526 C C . ILE A 1 68 ? 13.181 -22.574 -28.224 1.00 86.44 68 ILE A C 1
ATOM 528 O O . ILE A 1 68 ? 12.977 -23.769 -28.007 1.00 86.44 68 ILE A O 1
ATOM 532 N N . GLN A 1 69 ? 13.986 -22.143 -29.191 1.00 89.62 69 GLN A N 1
ATOM 533 C CA . GLN A 1 69 ? 14.841 -23.001 -30.002 1.00 89.62 69 GLN A CA 1
ATOM 534 C C . GLN A 1 69 ? 16.262 -22.452 -29.940 1.00 89.62 69 GLN A C 1
ATOM 536 O O . GLN A 1 69 ? 16.523 -21.336 -30.386 1.00 89.62 69 GLN A O 1
ATOM 541 N N . LEU A 1 70 ? 17.177 -23.235 -29.375 1.00 92.00 70 LEU A N 1
ATOM 542 C CA . LEU A 1 70 ? 18.588 -22.876 -29.310 1.00 92.00 70 LEU A CA 1
ATOM 543 C C . LEU A 1 70 ? 19.325 -23.444 -30.518 1.00 92.00 70 LEU A C 1
ATOM 545 O O . LEU A 1 70 ? 19.255 -24.642 -30.799 1.00 92.00 70 LEU A O 1
ATOM 549 N N . LEU A 1 71 ? 20.047 -22.578 -31.224 1.00 94.44 71 LEU A N 1
ATOM 550 C CA . LEU A 1 71 ? 21.011 -23.005 -32.230 1.00 94.44 71 LEU A CA 1
ATOM 551 C C . LEU A 1 71 ? 22.289 -23.512 -31.538 1.00 94.44 71 LEU A C 1
ATOM 553 O O . LEU A 1 71 ? 22.539 -23.181 -30.376 1.00 94.44 71 LEU A O 1
ATOM 557 N N . PRO A 1 72 ? 23.132 -24.304 -32.227 1.00 95.31 72 PRO A N 1
ATOM 558 C CA . PRO A 1 72 ? 24.426 -24.699 -31.686 1.00 95.31 72 PRO A CA 1
ATOM 559 C C . PRO A 1 72 ? 25.248 -23.482 -31.240 1.00 95.31 72 PRO A C 1
ATOM 561 O O . PRO A 1 72 ? 25.506 -22.576 -32.030 1.00 95.31 72 PRO A O 1
ATOM 564 N N . GLY A 1 73 ? 25.661 -23.477 -29.972 1.00 94.75 73 GLY A N 1
ATOM 565 C CA . GLY A 1 73 ? 26.430 -22.386 -29.367 1.00 94.75 73 GLY A CA 1
ATOM 566 C C . GLY A 1 73 ? 25.597 -21.226 -28.813 1.00 94.75 73 GLY A C 1
ATOM 567 O O . GLY A 1 73 ? 26.187 -20.298 -28.271 1.00 94.75 73 GLY A O 1
ATOM 568 N N . SER A 1 74 ? 24.265 -21.265 -28.919 1.00 94.75 74 SER A N 1
ATOM 569 C CA . SER A 1 74 ? 23.377 -20.304 -28.254 1.00 94.75 74 SER A CA 1
ATOM 570 C C . SER A 1 74 ? 23.097 -20.702 -26.804 1.00 94.75 74 SER A C 1
ATOM 572 O O . SER A 1 74 ? 22.988 -21.887 -26.487 1.00 94.75 74 SER A O 1
ATOM 574 N N . ASP A 1 75 ? 22.925 -19.705 -25.942 1.00 92.94 75 ASP A N 1
ATOM 575 C CA . ASP A 1 75 ? 22.501 -19.849 -24.553 1.00 92.94 75 ASP A CA 1
ATOM 576 C C . ASP A 1 75 ? 21.077 -19.317 -24.327 1.00 92.94 75 ASP A C 1
ATOM 578 O O . ASP A 1 75 ? 20.533 -18.546 -25.120 1.00 92.94 75 ASP A O 1
ATOM 582 N N . TYR A 1 76 ? 20.465 -19.768 -23.235 1.00 87.88 76 TYR A N 1
ATOM 583 C CA . TYR A 1 76 ? 19.201 -19.250 -22.733 1.00 87.88 76 TYR A CA 1
ATOM 584 C C . TYR A 1 76 ? 19.344 -18.952 -21.244 1.00 87.88 76 TYR A C 1
ATOM 586 O O . TYR A 1 76 ? 19.810 -19.799 -20.479 1.00 87.88 76 TYR A O 1
ATOM 594 N N . ALA A 1 77 ? 18.914 -17.760 -20.844 1.00 89.38 77 ALA A N 1
ATOM 595 C CA . ALA A 1 77 ? 18.806 -17.370 -19.451 1.00 89.38 77 ALA A CA 1
ATOM 596 C C . ALA A 1 77 ? 17.339 -17.435 -19.020 1.00 89.38 77 ALA A C 1
ATOM 598 O O . ALA A 1 77 ? 16.478 -16.793 -19.625 1.00 89.38 77 ALA A O 1
ATOM 599 N N . THR A 1 78 ? 17.070 -18.190 -17.958 1.00 90.06 78 THR A N 1
ATOM 600 C CA . THR A 1 78 ? 15.745 -18.244 -17.334 1.00 90.06 78 THR A CA 1
ATOM 601 C C . THR A 1 78 ? 15.396 -16.885 -16.712 1.00 90.06 78 THR A C 1
ATOM 603 O O . THR A 1 78 ? 16.300 -16.124 -16.341 1.00 90.06 78 THR A O 1
ATOM 606 N N . PRO A 1 79 ? 14.106 -16.560 -16.522 1.00 89.62 79 PRO A N 1
ATOM 607 C CA . PRO A 1 79 ? 13.699 -15.394 -15.755 1.00 89.62 79 PRO A CA 1
ATOM 608 C C . PRO A 1 79 ? 14.217 -15.466 -14.317 1.00 89.62 79 PRO A C 1
ATOM 610 O O . PRO A 1 79 ? 14.532 -16.532 -13.781 1.00 89.62 79 PRO A O 1
ATOM 613 N N . GLN A 1 80 ? 14.289 -14.306 -13.670 1.00 92.25 80 GLN A N 1
ATOM 614 C CA . GLN A 1 80 ? 14.721 -14.235 -12.281 1.00 92.25 80 GLN A CA 1
ATOM 615 C C . GLN A 1 80 ? 13.650 -14.805 -11.348 1.00 92.25 80 GLN A C 1
ATOM 617 O O . GLN A 1 80 ? 12.461 -14.514 -11.487 1.00 92.25 80 GLN A O 1
ATOM 622 N N . VAL A 1 81 ? 14.092 -15.572 -10.354 1.00 93.69 81 VAL A N 1
ATOM 623 C CA . VAL A 1 81 ? 13.259 -16.006 -9.230 1.00 93.69 81 VAL A CA 1
ATOM 624 C C . VAL A 1 81 ? 13.729 -15.268 -7.986 1.00 93.69 81 VAL A C 1
ATOM 626 O O . VAL A 1 81 ? 14.885 -15.384 -7.581 1.00 93.69 81 VAL A O 1
ATOM 629 N N . CYS A 1 82 ? 12.833 -14.504 -7.374 1.00 93.06 82 CYS A N 1
ATOM 630 C CA . CYS A 1 82 ? 13.076 -13.841 -6.104 1.00 93.06 82 CYS A CA 1
ATOM 631 C C . CYS A 1 82 ? 12.682 -14.784 -4.971 1.00 93.06 82 CYS A C 1
ATOM 633 O O . CYS A 1 82 ? 11.532 -15.214 -4.915 1.00 93.06 82 CYS A O 1
ATOM 635 N N . PHE A 1 83 ? 13.614 -15.071 -4.065 1.00 94.44 83 PHE A N 1
ATOM 636 C CA . PHE A 1 83 ? 13.348 -15.824 -2.842 1.00 94.44 83 PHE A CA 1
ATOM 637 C C . PHE A 1 83 ? 13.316 -14.891 -1.633 1.00 94.44 83 PHE A C 1
ATOM 639 O O . PHE A 1 83 ? 14.078 -13.926 -1.564 1.00 94.44 83 PHE A O 1
ATOM 646 N N . SER A 1 84 ? 12.448 -15.190 -0.673 1.00 94.19 84 SER A N 1
ATOM 647 C CA . SER A 1 84 ? 12.381 -14.493 0.611 1.00 94.19 84 SER A CA 1
ATOM 648 C C . SER A 1 84 ? 12.121 -15.493 1.732 1.00 94.19 84 SER A C 1
ATOM 650 O O . SER A 1 84 ? 11.524 -16.547 1.514 1.00 94.19 84 SER A O 1
ATOM 652 N N . TRP A 1 85 ? 12.599 -15.162 2.925 1.00 95.62 85 TRP A N 1
ATOM 653 C CA . TRP A 1 85 ? 12.434 -15.957 4.131 1.00 95.62 85 TRP A CA 1
ATOM 654 C C . TRP A 1 85 ? 12.203 -15.038 5.328 1.00 95.62 85 TRP A C 1
ATOM 656 O O . TRP A 1 85 ? 12.783 -13.950 5.392 1.00 95.62 85 TRP A O 1
ATOM 666 N N . SER A 1 86 ? 11.381 -15.480 6.278 1.00 95.88 86 SER A N 1
ATOM 667 C CA . SER A 1 86 ? 11.245 -14.828 7.576 1.00 95.88 86 SER A CA 1
ATOM 668 C C . SER A 1 86 ? 10.904 -15.823 8.681 1.00 95.88 86 SER A C 1
ATOM 670 O O . SER A 1 86 ? 10.063 -16.692 8.498 1.00 95.88 86 SER A O 1
ATOM 672 N N . ASP A 1 87 ? 11.484 -15.603 9.857 1.00 95.62 87 ASP A N 1
ATOM 673 C CA . ASP A 1 87 ? 11.151 -16.228 11.146 1.00 95.62 87 ASP A CA 1
ATOM 674 C C . ASP A 1 87 ? 10.066 -15.472 11.946 1.00 95.62 87 ASP A C 1
ATOM 676 O O . ASP A 1 87 ? 9.785 -15.796 13.100 1.00 95.62 87 ASP A O 1
ATOM 680 N N . ARG A 1 88 ? 9.470 -14.430 11.352 1.00 95.69 88 ARG A N 1
ATOM 681 C CA . ARG A 1 88 ? 8.459 -13.547 11.961 1.00 95.69 88 ARG A CA 1
ATOM 682 C C . ARG A 1 88 ? 7.185 -13.507 11.120 1.00 95.69 88 ARG A C 1
ATOM 684 O O . ARG A 1 88 ? 6.600 -12.442 10.931 1.00 95.69 88 ARG A O 1
ATOM 691 N N . GLY A 1 89 ? 6.824 -14.653 10.550 1.00 95.50 89 GLY A N 1
ATOM 692 C CA . GLY A 1 89 ? 5.630 -14.811 9.734 1.00 95.50 89 GLY A CA 1
ATOM 693 C C . GLY A 1 89 ? 5.604 -13.938 8.477 1.00 95.50 89 GLY A C 1
ATOM 694 O O . GLY A 1 89 ? 6.628 -13.460 7.968 1.00 95.50 89 GLY A O 1
ATOM 695 N N . LEU A 1 90 ? 4.393 -13.738 7.960 1.00 95.50 90 LEU A N 1
ATOM 696 C CA . LEU A 1 90 ? 4.138 -12.952 6.753 1.00 95.50 90 LEU A CA 1
ATOM 697 C C . LEU A 1 90 ? 4.513 -11.470 6.915 1.00 95.50 90 LEU A C 1
ATOM 699 O O . LEU A 1 90 ? 4.927 -10.846 5.937 1.00 95.50 90 LEU A O 1
ATOM 703 N N . ASP A 1 91 ? 4.435 -10.911 8.123 1.00 95.94 91 ASP A N 1
ATOM 704 C CA . ASP A 1 91 ? 4.763 -9.507 8.385 1.00 95.94 91 ASP A CA 1
ATOM 705 C C . ASP A 1 91 ? 6.269 -9.258 8.292 1.00 95.94 91 ASP A C 1
ATOM 707 O O . ASP A 1 91 ? 6.709 -8.247 7.736 1.00 95.94 91 ASP A O 1
ATOM 711 N N . GLY A 1 92 ? 7.094 -10.200 8.760 1.00 96.00 92 GLY A N 1
ATOM 712 C CA . GLY A 1 92 ? 8.544 -10.121 8.596 1.00 96.00 92 GLY A CA 1
ATOM 713 C C . GLY A 1 92 ? 8.980 -10.172 7.126 1.00 96.00 92 GLY A C 1
ATOM 714 O O . GLY A 1 92 ? 9.867 -9.411 6.713 1.00 96.00 92 GLY A O 1
ATOM 715 N N . MET A 1 93 ? 8.297 -10.993 6.324 1.00 94.94 93 MET A N 1
ATOM 716 C CA . MET A 1 93 ? 8.478 -11.084 4.874 1.00 94.94 93 MET A CA 1
ATOM 717 C C . MET A 1 93 ? 8.014 -9.807 4.156 1.00 94.94 93 MET A C 1
ATOM 719 O O . MET A 1 93 ? 8.759 -9.234 3.356 1.00 94.94 93 MET A O 1
ATOM 723 N N . ALA A 1 94 ? 6.828 -9.295 4.495 1.00 95.75 94 ALA A N 1
ATOM 724 C CA . ALA A 1 94 ? 6.315 -8.028 3.977 1.00 95.75 94 ALA A CA 1
ATOM 725 C C . ALA A 1 94 ? 7.253 -6.860 4.316 1.00 95.75 94 ALA A C 1
ATOM 727 O O . ALA A 1 94 ? 7.560 -6.033 3.455 1.00 95.75 94 ALA A O 1
ATOM 728 N N . ALA A 1 95 ? 7.801 -6.831 5.534 1.00 96.81 95 ALA A N 1
ATOM 729 C CA . ALA A 1 95 ? 8.784 -5.838 5.941 1.00 96.81 95 ALA A CA 1
ATOM 730 C C . ALA A 1 95 ? 10.060 -5.900 5.086 1.00 96.81 95 ALA A C 1
ATOM 732 O O . ALA A 1 95 ? 10.657 -4.859 4.816 1.00 96.81 95 ALA A O 1
ATOM 733 N N . GLN A 1 96 ? 10.501 -7.086 4.648 1.00 95.56 96 GLN A N 1
ATOM 734 C CA . GLN A 1 96 ? 11.639 -7.210 3.731 1.00 95.56 96 GLN A CA 1
ATOM 735 C C . GLN A 1 96 ? 11.326 -6.618 2.356 1.00 95.56 96 GLN A C 1
ATOM 737 O O . GLN A 1 96 ? 12.108 -5.807 1.862 1.00 95.56 96 GLN A O 1
ATOM 742 N N . ALA A 1 97 ? 10.169 -6.950 1.780 1.00 95.25 97 ALA A N 1
ATOM 743 C CA . ALA A 1 97 ? 9.738 -6.401 0.495 1.00 95.25 97 ALA A CA 1
ATOM 744 C C . ALA A 1 97 ? 9.578 -4.868 0.538 1.00 95.25 97 ALA A C 1
ATOM 746 O O . ALA A 1 97 ? 10.006 -4.164 -0.380 1.00 95.25 97 ALA A O 1
ATOM 747 N N . LEU A 1 98 ? 9.022 -4.330 1.628 1.00 97.81 98 LEU A N 1
ATOM 748 C CA . LEU A 1 98 ? 8.869 -2.886 1.827 1.00 97.81 98 LEU A CA 1
ATOM 749 C C . LEU A 1 98 ? 10.209 -2.173 2.041 1.00 97.81 98 LEU A C 1
ATOM 751 O O . LEU A 1 98 ? 10.383 -1.065 1.533 1.00 97.81 98 LEU A O 1
ATOM 755 N N . ARG A 1 99 ? 11.183 -2.807 2.713 1.00 97.69 99 ARG A N 1
ATOM 756 C CA . ARG A 1 99 ? 12.563 -2.290 2.773 1.00 97.69 99 ARG A CA 1
ATOM 757 C C . ARG A 1 99 ? 13.181 -2.214 1.381 1.00 97.69 99 ARG A C 1
ATOM 759 O O . ARG A 1 99 ? 13.626 -1.143 0.995 1.00 97.69 99 ARG A O 1
ATOM 766 N N . SER A 1 100 ? 13.115 -3.285 0.586 1.00 96.25 100 SER A N 1
ATOM 767 C CA . SER A 1 100 ? 13.619 -3.264 -0.796 1.00 96.25 100 SER A CA 1
ATOM 768 C C . SER A 1 100 ? 12.921 -2.210 -1.659 1.00 96.25 100 SER A C 1
ATOM 770 O O . SER A 1 100 ? 13.579 -1.511 -2.420 1.00 96.25 100 SER A O 1
ATOM 772 N N . THR A 1 101 ? 11.605 -2.043 -1.501 1.00 97.38 101 THR A N 1
ATOM 773 C CA . THR A 1 101 ? 10.837 -0.984 -2.178 1.00 97.38 101 THR A CA 1
ATOM 774 C C . THR A 1 101 ? 11.377 0.397 -1.813 1.00 97.38 101 THR A C 1
ATOM 776 O O . THR A 1 101 ? 11.648 1.213 -2.691 1.00 97.38 101 THR A O 1
ATOM 779 N N . LYS A 1 102 ? 11.585 0.655 -0.519 1.00 98.06 102 LYS A N 1
ATOM 780 C CA . LYS A 1 102 ? 12.143 1.919 -0.037 1.00 98.06 102 LYS A CA 1
ATOM 781 C C . LYS A 1 102 ? 13.559 2.160 -0.558 1.00 98.06 102 LYS A C 1
ATOM 783 O O . LYS A 1 102 ? 13.834 3.249 -1.048 1.00 98.06 102 LYS A O 1
ATOM 788 N N . ASP A 1 103 ? 14.423 1.157 -0.472 1.00 97.62 103 ASP A N 1
ATOM 789 C CA . ASP A 1 103 ? 15.846 1.291 -0.784 1.00 97.62 103 ASP A CA 1
ATOM 790 C C . ASP A 1 103 ? 16.107 1.424 -2.292 1.00 97.62 103 ASP A C 1
ATOM 792 O O . ASP A 1 103 ? 17.034 2.125 -2.696 1.00 97.62 103 ASP A O 1
ATOM 796 N N . LEU A 1 104 ? 15.295 0.769 -3.130 1.00 96.88 104 LEU A N 1
ATOM 797 C CA . LEU A 1 104 ? 15.508 0.715 -4.581 1.00 96.88 104 LEU A CA 1
ATOM 798 C C . LEU A 1 104 ? 14.652 1.712 -5.368 1.00 96.88 104 LEU A C 1
ATOM 800 O O . LEU A 1 104 ? 15.087 2.175 -6.421 1.00 96.88 104 LEU A O 1
ATOM 804 N N . LEU A 1 105 ? 13.432 2.008 -4.907 1.00 98.06 105 LEU A N 1
ATOM 805 C CA . LEU A 1 105 ? 12.425 2.709 -5.717 1.00 98.06 105 LEU A CA 1
ATOM 806 C C . LEU A 1 105 ? 12.022 4.074 -5.155 1.00 98.06 105 LEU A C 1
ATOM 808 O O . LEU A 1 105 ? 11.488 4.905 -5.894 1.00 98.06 105 LEU A O 1
ATOM 812 N N . THR A 1 106 ? 12.235 4.321 -3.862 1.00 97.62 106 THR A N 1
ATOM 813 C CA . THR A 1 106 ? 11.756 5.542 -3.206 1.00 97.62 106 THR A CA 1
ATOM 814 C C . THR A 1 106 ? 12.794 6.656 -3.249 1.00 97.62 106 THR A C 1
ATOM 816 O O . THR A 1 106 ? 13.947 6.489 -2.866 1.00 97.62 106 THR A O 1
ATOM 819 N N . CYS A 1 107 ? 12.357 7.850 -3.647 1.00 95.81 107 CYS A N 1
ATOM 820 C CA . CYS A 1 107 ? 13.129 9.084 -3.554 1.00 95.81 107 CYS A CA 1
ATOM 821 C C . CYS A 1 107 ? 12.328 10.169 -2.810 1.00 95.81 107 CYS A C 1
ATOM 823 O O . CYS A 1 107 ? 11.263 9.912 -2.247 1.00 95.81 107 CYS A O 1
ATOM 825 N N . ARG A 1 108 ? 12.829 11.412 -2.796 1.00 94.88 108 ARG A N 1
ATOM 826 C CA . ARG A 1 108 ? 12.136 12.549 -2.159 1.00 94.88 108 ARG A CA 1
ATOM 827 C C . ARG A 1 108 ? 10.731 12.786 -2.728 1.00 94.88 108 ARG A C 1
ATOM 829 O O . ARG A 1 108 ? 9.857 13.222 -1.995 1.00 94.88 108 ARG A O 1
ATOM 836 N N . CYS A 1 109 ? 10.532 12.530 -4.019 1.00 95.00 109 CYS A N 1
ATOM 837 C CA . CYS A 1 109 ? 9.305 12.884 -4.735 1.00 95.00 109 CYS A CA 1
ATOM 838 C C . CYS A 1 109 ? 8.251 11.760 -4.750 1.00 95.00 109 CYS A C 1
ATOM 840 O O . CYS A 1 109 ? 7.199 11.939 -5.353 1.00 95.00 109 CYS A O 1
ATOM 842 N N . GLY A 1 110 ? 8.545 10.600 -4.150 1.00 97.75 110 GLY A N 1
ATOM 843 C CA . GLY A 1 110 ? 7.668 9.426 -4.128 1.00 97.75 110 GLY A CA 1
ATOM 844 C C . GLY A 1 110 ? 8.402 8.138 -4.490 1.00 97.75 110 GLY A C 1
ATOM 845 O O . GLY A 1 110 ? 9.634 8.102 -4.532 1.00 97.75 110 GLY A O 1
ATOM 846 N N . THR A 1 111 ? 7.639 7.079 -4.743 1.00 98.62 111 THR A N 1
ATOM 847 C CA . THR A 1 111 ? 8.151 5.753 -5.102 1.00 98.62 111 THR A CA 1
ATOM 848 C C . THR A 1 111 ? 7.895 5.451 -6.576 1.00 98.62 111 THR A C 1
ATOM 850 O O . THR A 1 111 ? 6.756 5.518 -7.046 1.00 98.62 111 THR A O 1
ATOM 853 N N . ALA A 1 112 ? 8.964 5.148 -7.316 1.00 98.44 112 ALA A N 1
ATOM 854 C CA . ALA A 1 112 ? 8.907 4.784 -8.729 1.00 98.44 112 ALA A CA 1
ATOM 855 C C . ALA A 1 112 ? 8.299 3.386 -8.938 1.00 98.44 112 ALA A C 1
ATOM 857 O O . ALA A 1 112 ? 8.378 2.532 -8.059 1.00 98.44 112 ALA A O 1
ATOM 858 N N . ILE A 1 113 ? 7.721 3.132 -10.119 1.00 97.31 113 ILE A N 1
ATOM 859 C CA . ILE A 1 113 ? 7.160 1.811 -10.471 1.00 97.31 113 ILE A CA 1
ATOM 860 C C . ILE A 1 113 ? 8.228 0.713 -10.478 1.00 97.31 113 ILE A C 1
ATOM 862 O O . ILE A 1 113 ? 7.979 -0.395 -10.011 1.00 97.31 113 ILE A O 1
ATOM 866 N N . LEU A 1 114 ? 9.390 1.004 -11.059 1.00 96.12 114 LEU A N 1
ATOM 867 C CA . LEU A 1 114 ? 10.483 0.055 -11.229 1.00 96.12 114 LEU A CA 1
ATOM 868 C C . LEU A 1 114 ? 11.816 0.791 -11.318 1.00 96.12 114 LEU A C 1
ATOM 870 O O . LEU A 1 114 ? 11.859 1.964 -11.692 1.00 96.12 114 LEU A O 1
ATOM 874 N N . ALA A 1 115 ? 12.887 0.073 -11.005 1.00 95.56 115 ALA A N 1
ATOM 875 C CA . ALA A 1 115 ? 14.261 0.472 -11.256 1.00 95.56 115 ALA A CA 1
ATOM 876 C C . ALA A 1 115 ? 15.110 -0.797 -11.491 1.00 95.56 115 ALA A C 1
ATOM 878 O O . ALA A 1 115 ? 14.890 -1.797 -10.802 1.00 95.56 115 ALA A O 1
ATOM 879 N N . PRO A 1 116 ? 16.077 -0.783 -12.427 1.00 96.44 116 PRO A N 1
ATOM 880 C CA . PRO A 1 116 ? 16.354 0.308 -13.359 1.00 96.44 116 PRO A CA 1
ATOM 881 C C . PRO A 1 116 ? 15.280 0.428 -14.452 1.00 96.44 116 PRO A C 1
ATOM 883 O O . PRO A 1 116 ? 14.733 -0.574 -14.910 1.00 96.44 116 PRO A O 1
ATOM 886 N N . ALA A 1 117 ? 15.017 1.651 -14.909 1.00 97.50 117 ALA A N 1
ATOM 887 C CA . ALA A 1 117 ? 14.158 1.899 -16.061 1.00 97.50 117 ALA A CA 1
ATOM 888 C C . ALA A 1 117 ? 14.770 1.348 -17.361 1.00 97.50 117 ALA A C 1
ATOM 890 O O . ALA A 1 117 ? 15.984 1.418 -17.590 1.00 97.50 117 ALA A O 1
ATOM 891 N N . TYR A 1 118 ? 13.922 0.825 -18.249 1.00 97.44 118 TYR A N 1
ATOM 892 C CA . TYR A 1 118 ? 14.340 0.281 -19.538 1.00 97.44 118 TYR A CA 1
ATOM 893 C C . TYR A 1 118 ? 14.958 1.380 -20.409 1.00 97.44 118 TYR A C 1
ATOM 895 O O . TYR A 1 118 ? 14.355 2.427 -20.634 1.00 97.44 118 TYR A O 1
ATOM 903 N N . SER A 1 119 ? 16.169 1.136 -20.913 1.00 97.00 119 SER A N 1
ATOM 904 C CA . SER A 1 119 ? 16.911 2.064 -21.781 1.00 97.00 119 SER A CA 1
ATOM 905 C C . SER A 1 119 ? 16.709 1.811 -23.276 1.00 97.00 119 SER A C 1
ATOM 907 O O . SER A 1 119 ? 17.121 2.625 -24.098 1.00 97.00 119 SER A O 1
ATOM 909 N N . THR A 1 120 ? 16.110 0.675 -23.632 1.00 96.75 120 THR A N 1
ATOM 910 C CA . THR A 1 120 ? 15.832 0.255 -25.009 1.00 96.75 120 THR A CA 1
ATOM 911 C C . THR A 1 120 ? 14.466 -0.410 -25.066 1.00 96.75 120 THR A C 1
ATOM 913 O O . THR A 1 120 ? 14.023 -1.001 -24.078 1.00 96.75 120 THR A O 1
ATOM 916 N N . TYR A 1 121 ? 13.812 -0.318 -26.223 1.00 96.56 121 TYR A N 1
ATOM 917 C CA . TYR A 1 121 ? 12.521 -0.957 -26.438 1.00 96.56 121 TYR A CA 1
ATOM 918 C C . TYR A 1 121 ? 12.640 -2.485 -26.341 1.00 96.56 121 TYR A C 1
ATOM 920 O O . TYR A 1 121 ? 13.546 -3.095 -26.913 1.00 96.56 121 TYR A O 1
ATOM 928 N N . ARG A 1 122 ? 11.706 -3.087 -25.609 1.00 89.69 122 ARG A N 1
ATOM 929 C CA . ARG A 1 122 ? 11.536 -4.522 -25.386 1.00 89.69 122 ARG A CA 1
ATOM 930 C C . ARG A 1 122 ? 10.212 -4.936 -26.010 1.00 89.69 122 ARG A C 1
ATOM 932 O O . ARG A 1 122 ? 9.145 -4.649 -25.464 1.00 89.69 122 ARG A O 1
ATOM 939 N N . ILE A 1 123 ? 10.282 -5.563 -27.182 1.00 85.88 123 ILE A N 1
ATOM 940 C CA . ILE A 1 123 ? 9.097 -5.932 -27.969 1.00 85.88 123 ILE A CA 1
ATOM 941 C C . ILE A 1 123 ? 8.163 -6.862 -27.185 1.00 85.88 123 ILE A C 1
ATOM 943 O O . ILE A 1 123 ? 6.946 -6.733 -27.265 1.00 85.88 123 ILE A O 1
ATOM 947 N N . GLU A 1 124 ? 8.737 -7.735 -26.363 1.00 79.44 124 GLU A N 1
ATOM 948 C CA . GLU A 1 124 ? 8.056 -8.688 -25.495 1.00 79.44 124 GLU A CA 1
ATOM 949 C C . GLU A 1 124 ? 7.345 -8.038 -24.295 1.00 79.44 124 GLU A C 1
ATOM 951 O O . GLU A 1 124 ? 6.452 -8.649 -23.712 1.00 79.44 124 GLU A O 1
ATOM 956 N N . LEU A 1 125 ? 7.701 -6.796 -23.942 1.00 83.44 125 LEU A N 1
ATOM 957 C CA . LEU A 1 125 ? 7.092 -6.041 -22.837 1.00 83.44 125 LEU A CA 1
ATOM 958 C C . LEU A 1 125 ? 6.151 -4.926 -23.313 1.00 83.44 125 LEU A C 1
ATOM 960 O O . LEU A 1 125 ? 5.409 -4.353 -22.514 1.00 83.44 125 LEU A O 1
ATOM 964 N N . GLY A 1 126 ? 6.173 -4.598 -24.606 1.00 90.50 126 GLY A N 1
ATOM 965 C CA . GLY A 1 126 ? 5.311 -3.577 -25.188 1.00 90.50 126 GLY A CA 1
ATOM 966 C C . GLY A 1 126 ? 5.553 -2.179 -24.607 1.00 90.50 126 GLY A C 1
ATOM 967 O O . GLY A 1 126 ? 6.693 -1.730 -24.457 1.00 90.50 126 GLY A O 1
ATOM 968 N N . GLU A 1 127 ? 4.459 -1.471 -24.318 1.00 95.62 127 GLU A N 1
ATOM 969 C CA . GLU A 1 127 ? 4.441 -0.024 -24.059 1.00 95.62 127 GLU A CA 1
ATOM 970 C C . GLU A 1 127 ? 5.336 0.415 -22.890 1.00 95.62 127 GLU A C 1
ATOM 972 O O . GLU A 1 127 ? 5.952 1.478 -22.974 1.00 95.62 127 GLU A O 1
ATOM 977 N N . ILE A 1 128 ? 5.496 -0.412 -21.847 1.00 95.00 128 ILE A N 1
ATOM 978 C CA . ILE A 1 128 ? 6.297 -0.060 -20.661 1.00 95.00 128 ILE A CA 1
ATOM 979 C C . ILE A 1 128 ? 7.739 0.319 -21.015 1.00 95.00 128 ILE A C 1
ATOM 981 O O . ILE A 1 128 ? 8.324 1.172 -20.368 1.00 95.00 128 ILE A O 1
ATOM 985 N N . SER A 1 129 ? 8.312 -0.272 -22.063 1.00 96.69 129 SER A N 1
ATOM 986 C CA . SER A 1 129 ? 9.691 -0.005 -22.493 1.00 96.69 129 SER A CA 1
ATOM 987 C C . SER A 1 129 ? 9.801 1.078 -23.576 1.00 96.69 129 SER A C 1
ATOM 989 O O . SER A 1 129 ? 10.901 1.398 -24.022 1.00 96.69 129 SER A O 1
ATOM 991 N N . SER A 1 130 ? 8.665 1.622 -24.026 1.00 97.44 130 SER A N 1
ATOM 992 C CA . SER A 1 130 ? 8.601 2.673 -25.050 1.00 97.44 130 SER A CA 1
ATOM 993 C C . SER A 1 130 ? 8.764 4.081 -24.469 1.00 97.44 130 SER A C 1
ATOM 995 O O . SER A 1 130 ? 9.245 4.980 -25.160 1.00 97.44 130 SER A O 1
ATOM 997 N N . TYR A 1 131 ? 8.414 4.273 -23.191 1.00 98.19 131 TYR A N 1
ATOM 998 C CA . TYR A 1 131 ? 8.628 5.539 -22.494 1.00 98.19 131 TYR A CA 1
ATOM 999 C C . TYR A 1 131 ? 10.119 5.762 -22.211 1.00 98.19 131 TYR A C 1
ATOM 1001 O O . TYR A 1 131 ? 10.815 4.819 -21.823 1.00 98.19 131 TYR A O 1
ATOM 1009 N N . PRO A 1 132 ? 10.626 7.003 -22.321 1.00 98.31 132 PRO A N 1
ATOM 1010 C CA . PRO A 1 132 ? 11.951 7.332 -21.813 1.00 98.31 132 PRO A CA 1
ATOM 1011 C C . PRO A 1 132 ? 12.056 7.061 -20.304 1.00 98.31 132 PRO A C 1
ATOM 1013 O O . PRO A 1 132 ? 11.061 7.115 -19.577 1.00 98.31 132 PRO A O 1
ATOM 1016 N N . ARG A 1 133 ? 13.278 6.792 -19.834 1.00 98.50 133 ARG A N 1
ATOM 1017 C CA . ARG A 1 133 ? 13.557 6.445 -18.432 1.00 98.50 133 ARG A CA 1
ATOM 1018 C C . ARG A 1 133 ? 13.022 7.505 -17.468 1.00 98.50 133 ARG A C 1
ATOM 1020 O O . ARG A 1 133 ? 13.202 8.701 -17.690 1.00 98.50 133 ARG A O 1
ATOM 1027 N N . GLY A 1 134 ? 12.388 7.048 -16.392 1.00 98.25 134 GLY A N 1
ATOM 1028 C CA . GLY A 1 134 ? 11.864 7.900 -15.328 1.00 98.25 134 GLY A CA 1
ATOM 1029 C C . GLY A 1 134 ? 10.514 8.551 -15.634 1.00 98.25 134 GLY A C 1
ATOM 1030 O O . GLY A 1 134 ? 10.052 9.372 -14.845 1.00 98.25 134 GLY A O 1
ATOM 1031 N N . TYR A 1 135 ? 9.853 8.211 -16.741 1.00 98.62 135 TYR A N 1
ATOM 1032 C CA . TYR A 1 135 ? 8.533 8.749 -17.064 1.00 98.62 135 TYR A CA 1
ATOM 1033 C C . TYR A 1 135 ? 7.483 7.656 -17.124 1.00 98.62 135 TYR A C 1
ATOM 1035 O O . TYR A 1 135 ? 7.740 6.553 -17.608 1.00 98.62 135 TYR A O 1
ATOM 1043 N N . LYS A 1 136 ? 6.262 8.019 -16.706 1.00 98.19 136 LYS A N 1
ATOM 1044 C CA . LYS A 1 136 ? 5.078 7.171 -16.871 1.00 98.19 136 LYS A CA 1
ATOM 1045 C C .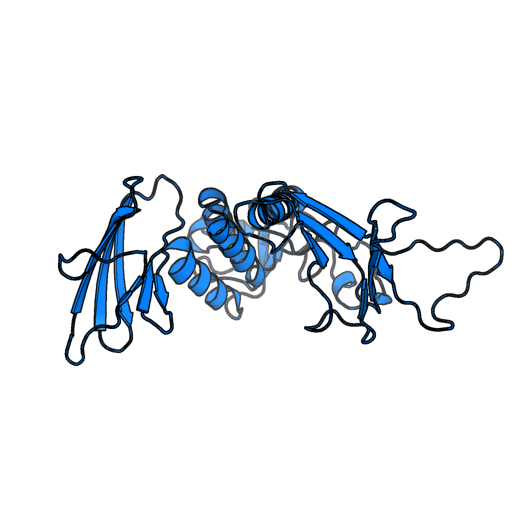 LYS A 1 136 ? 5.348 5.775 -16.289 1.00 98.19 136 LYS A C 1
ATOM 1047 O O . LYS A 1 136 ? 5.848 5.690 -15.170 1.00 98.19 136 LYS A O 1
ATOM 1052 N N . GLU A 1 137 ? 5.010 4.702 -16.991 1.00 98.19 137 GLU A N 1
ATOM 1053 C CA . GLU A 1 137 ? 5.154 3.337 -16.492 1.00 98.19 137 GLU A CA 1
ATOM 1054 C C . GLU A 1 137 ? 6.626 2.851 -16.449 1.00 98.19 137 GLU A C 1
ATOM 1056 O O . GLU A 1 137 ? 6.927 1.882 -15.753 1.00 98.19 137 GLU A O 1
ATOM 1061 N N . ASN A 1 138 ? 7.569 3.550 -17.106 1.00 98.38 138 ASN A N 1
ATOM 1062 C CA . ASN A 1 138 ? 8.996 3.195 -17.144 1.00 98.38 138 ASN A CA 1
ATOM 1063 C C . ASN A 1 138 ? 9.823 3.915 -16.066 1.00 98.38 138 ASN A C 1
ATOM 1065 O O . ASN A 1 138 ? 10.625 4.811 -16.351 1.00 98.38 138 ASN A O 1
ATOM 1069 N N . GLY A 1 139 ? 9.607 3.549 -14.804 1.00 98.12 139 GLY A N 1
ATOM 1070 C CA . GLY A 1 139 ? 10.337 4.133 -13.672 1.00 98.12 139 GLY A CA 1
ATOM 1071 C C . GLY A 1 139 ? 9.887 5.547 -13.287 1.00 98.12 139 GLY A C 1
ATOM 1072 O O . GLY A 1 139 ? 10.573 6.227 -12.524 1.00 98.12 139 GLY A O 1
ATOM 1073 N N . GLY A 1 140 ? 8.737 6.005 -13.790 1.00 98.56 140 GLY A N 1
ATOM 1074 C CA . GLY A 1 140 ? 8.052 7.169 -13.238 1.00 98.56 140 GLY A CA 1
ATOM 1075 C C . GLY A 1 140 ? 7.452 6.872 -11.862 1.00 98.56 140 GLY A C 1
ATOM 1076 O O . GLY A 1 140 ? 7.184 5.720 -11.507 1.00 98.56 140 GLY A O 1
ATOM 1077 N N . ILE A 1 141 ? 7.223 7.927 -11.083 1.00 98.69 141 ILE A N 1
ATOM 1078 C CA . ILE A 1 141 ? 6.472 7.860 -9.829 1.00 98.69 141 ILE A CA 1
ATOM 1079 C C . ILE A 1 141 ? 4.997 7.955 -10.195 1.00 98.69 141 ILE A C 1
ATOM 1081 O O . ILE A 1 141 ? 4.489 9.021 -10.540 1.00 98.69 141 ILE A O 1
ATOM 1085 N N . PHE A 1 142 ? 4.312 6.820 -10.160 1.00 98.31 142 PHE A N 1
ATOM 1086 C CA . PHE A 1 142 ? 2.880 6.748 -10.421 1.00 98.31 142 PHE A CA 1
ATOM 1087 C C . PHE A 1 142 ? 2.136 6.928 -9.105 1.00 98.31 142 PHE A C 1
ATOM 1089 O O . PHE A 1 142 ? 1.957 5.981 -8.342 1.00 98.31 142 PHE A O 1
ATOM 1096 N N . CYS A 1 143 ? 1.693 8.153 -8.829 1.00 98.62 143 CYS A N 1
ATOM 1097 C CA . CYS A 1 143 ? 1.146 8.525 -7.525 1.00 98.62 143 CYS A CA 1
ATOM 1098 C C . CYS A 1 143 ? -0.030 7.629 -7.100 1.00 98.62 143 CYS A C 1
ATOM 1100 O O . CYS A 1 143 ? -0.242 7.421 -5.915 1.00 98.62 143 CYS A O 1
ATOM 1102 N N . HIS A 1 144 ? -0.762 7.044 -8.054 1.00 98.75 144 HIS A N 1
ATOM 1103 C CA . HIS A 1 144 ? -1.870 6.120 -7.796 1.00 98.75 144 HIS A CA 1
ATOM 1104 C C . HIS A 1 144 ? -1.464 4.885 -6.977 1.00 98.75 144 HIS A C 1
ATOM 1106 O O . HIS A 1 144 ? -2.236 4.455 -6.127 1.00 98.75 144 HIS A O 1
ATOM 1112 N N . ASN A 1 145 ? -0.284 4.302 -7.217 1.00 98.12 145 ASN A N 1
ATOM 1113 C CA . ASN A 1 145 ? 0.135 3.067 -6.537 1.00 98.12 145 ASN A CA 1
ATOM 1114 C C . ASN A 1 145 ? 0.872 3.321 -5.208 1.00 98.12 145 ASN A C 1
ATOM 1116 O O . ASN A 1 145 ? 1.031 2.404 -4.406 1.00 98.12 145 ASN A O 1
ATOM 1120 N N . ASN A 1 146 ? 1.295 4.561 -4.952 1.00 98.81 146 ASN A N 1
ATOM 1121 C CA . ASN A 1 146 ? 2.031 4.933 -3.744 1.00 98.81 146 ASN A CA 1
ATOM 1122 C C . ASN A 1 146 ? 1.185 4.744 -2.461 1.00 98.81 146 ASN A C 1
ATOM 1124 O O . ASN A 1 146 ? 1.712 4.185 -1.498 1.00 98.81 146 ASN A O 1
ATOM 1128 N N . PRO A 1 147 ? -0.126 5.070 -2.430 1.00 98.88 147 PRO A N 1
ATOM 1129 C CA . PRO A 1 147 ? -1.005 4.734 -1.310 1.00 98.88 147 PRO A CA 1
ATOM 1130 C C . PRO A 1 147 ? -1.006 3.250 -0.935 1.00 98.88 147 PRO A C 1
ATOM 1132 O O . PRO A 1 147 ? -1.131 2.925 0.238 1.00 98.88 147 PRO A O 1
ATOM 1135 N N . TRP A 1 148 ? -0.809 2.324 -1.880 1.00 98.69 148 TRP A N 1
ATOM 1136 C CA . TRP A 1 148 ? -0.720 0.896 -1.546 1.00 98.69 148 TRP A CA 1
ATOM 1137 C C . TRP A 1 148 ? 0.506 0.589 -0.685 1.00 98.69 148 TRP A C 1
ATOM 1139 O O . TRP A 1 148 ? 0.436 -0.241 0.216 1.00 98.69 148 TRP A O 1
ATOM 1149 N N . ILE A 1 149 ? 1.612 1.291 -0.933 1.00 98.69 149 ILE A N 1
ATOM 1150 C CA . ILE A 1 149 ? 2.856 1.172 -0.168 1.00 98.69 149 ILE A CA 1
ATOM 1151 C C . ILE A 1 149 ? 2.681 1.800 1.219 1.00 98.69 149 ILE A C 1
ATOM 1153 O O . ILE A 1 149 ? 3.155 1.233 2.204 1.00 98.69 149 ILE A O 1
ATOM 1157 N N . SER A 1 150 ? 1.975 2.933 1.312 1.00 98.81 150 SER A N 1
ATOM 1158 C CA . SER A 1 150 ? 1.605 3.540 2.599 1.00 98.81 150 SER A CA 1
ATOM 1159 C C . SER A 1 150 ? 0.766 2.574 3.441 1.00 98.81 150 SER A C 1
ATOM 1161 O O . SER A 1 150 ? 1.174 2.188 4.536 1.00 98.81 150 SER A O 1
ATOM 1163 N N . ILE A 1 151 ? -0.334 2.072 2.870 1.00 98.81 151 ILE A N 1
ATOM 1164 C CA . ILE A 1 151 ? -1.239 1.106 3.504 1.00 98.81 151 ILE A CA 1
ATOM 1165 C C . ILE A 1 151 ? -0.490 -0.163 3.928 1.00 98.81 151 ILE A C 1
ATOM 1167 O O . ILE A 1 151 ? -0.699 -0.666 5.029 1.00 98.81 151 ILE A O 1
ATOM 1171 N N . ALA A 1 152 ? 0.403 -0.689 3.088 1.00 98.31 152 ALA A N 1
ATOM 1172 C CA . ALA A 1 152 ? 1.198 -1.865 3.429 1.00 98.31 152 ALA A CA 1
ATOM 1173 C C . ALA A 1 152 ? 2.142 -1.609 4.617 1.00 98.31 152 ALA A C 1
ATOM 1175 O O . ALA A 1 152 ? 2.258 -2.473 5.481 1.00 98.31 152 ALA A O 1
ATOM 1176 N N . ASN A 1 153 ? 2.775 -0.430 4.694 1.00 98.62 153 ASN A N 1
ATOM 1177 C CA . ASN A 1 153 ? 3.588 -0.051 5.854 1.00 98.62 153 ASN A CA 1
ATOM 1178 C C . ASN A 1 153 ? 2.736 0.099 7.120 1.00 98.62 153 ASN A C 1
ATOM 1180 O O . ASN A 1 153 ? 3.154 -0.386 8.167 1.00 98.62 153 ASN A O 1
ATOM 1184 N N . ALA A 1 154 ? 1.549 0.706 7.022 1.00 98.31 154 ALA A N 1
ATOM 1185 C CA . ALA A 1 154 ? 0.610 0.812 8.138 1.00 98.31 154 ALA A CA 1
ATOM 1186 C C . ALA A 1 154 ? 0.243 -0.581 8.677 1.00 98.31 154 ALA A C 1
ATOM 1188 O O . ALA A 1 154 ? 0.405 -0.854 9.861 1.00 98.31 154 ALA A O 1
ATOM 1189 N N . LYS A 1 155 ? -0.112 -1.519 7.789 1.00 96.88 155 LYS A N 1
ATOM 1190 C CA . LYS A 1 155 ? -0.498 -2.889 8.167 1.00 96.88 155 LYS A CA 1
ATOM 1191 C C . LYS A 1 155 ? 0.578 -3.689 8.908 1.00 96.88 155 LYS A C 1
ATOM 1193 O O . LYS A 1 155 ? 0.215 -4.599 9.638 1.00 96.88 155 LYS A O 1
ATOM 1198 N N . ILE A 1 156 ? 1.863 -3.373 8.724 1.00 96.56 156 ILE A N 1
ATOM 1199 C CA . ILE A 1 156 ? 2.972 -4.016 9.456 1.00 96.56 156 ILE A CA 1
ATOM 1200 C C . ILE A 1 156 ? 3.497 -3.159 10.624 1.00 96.56 156 ILE A C 1
ATOM 1202 O O . ILE A 1 156 ? 4.585 -3.415 11.139 1.00 96.56 156 ILE A O 1
ATOM 1206 N N . GLY A 1 157 ? 2.779 -2.095 11.000 1.00 95.50 157 GLY A N 1
ATOM 1207 C CA . GLY A 1 157 ? 3.143 -1.195 12.099 1.00 95.50 157 GLY A CA 1
ATOM 1208 C C . GLY A 1 157 ? 4.319 -0.254 11.809 1.00 95.50 157 GLY A C 1
ATOM 1209 O O . GLY A 1 157 ? 4.927 0.284 12.733 1.00 95.50 157 GLY A O 1
ATOM 1210 N N . ASN A 1 158 ? 4.680 -0.038 10.540 1.00 97.44 158 ASN A N 1
ATOM 1211 C CA . ASN A 1 158 ? 5.708 0.929 10.147 1.00 97.44 158 ASN A CA 1
ATOM 1212 C C . ASN A 1 158 ? 5.102 2.323 9.910 1.00 97.44 158 ASN A C 1
ATOM 1214 O O . ASN A 1 158 ? 5.184 2.887 8.814 1.00 97.44 158 ASN A O 1
ATOM 1218 N N . ASP A 1 159 ? 4.499 2.883 10.959 1.00 97.50 159 ASP A N 1
ATOM 1219 C CA . ASP A 1 159 ? 3.701 4.116 10.908 1.00 97.50 159 ASP A CA 1
ATOM 1220 C C . ASP A 1 159 ? 4.474 5.316 10.342 1.00 97.50 159 ASP A C 1
ATOM 1222 O O . ASP A 1 159 ? 3.933 6.151 9.614 1.00 97.50 159 ASP A O 1
ATOM 1226 N N . SER A 1 160 ? 5.771 5.402 10.658 1.00 97.56 160 SER A N 1
ATOM 1227 C CA . SER A 1 160 ? 6.628 6.479 10.157 1.00 97.56 160 SER A CA 1
ATOM 1228 C C . SER A 1 160 ? 6.786 6.412 8.643 1.00 97.56 160 SER A C 1
ATOM 1230 O O . SER A 1 160 ? 6.656 7.434 7.973 1.00 97.56 160 SER A O 1
ATOM 1232 N N . GLU A 1 161 ? 7.041 5.228 8.080 1.00 98.19 161 GLU A N 1
ATOM 1233 C CA . GLU A 1 161 ? 7.187 5.120 6.631 1.00 98.19 161 GLU A CA 1
ATOM 1234 C C . GLU A 1 161 ? 5.849 5.211 5.902 1.00 98.19 161 GLU A C 1
ATOM 1236 O O . GLU A 1 161 ? 5.818 5.812 4.831 1.00 98.19 161 GLU A O 1
ATOM 1241 N N . ALA A 1 162 ? 4.756 4.704 6.483 1.00 98.56 162 ALA A N 1
ATOM 1242 C CA . ALA A 1 162 ? 3.414 4.883 5.930 1.00 98.56 162 ALA A CA 1
ATOM 1243 C C . ALA A 1 162 ? 3.126 6.375 5.685 1.00 98.56 162 ALA A C 1
ATOM 1245 O O . ALA A 1 162 ? 2.898 6.816 4.557 1.00 98.56 162 ALA A O 1
ATOM 1246 N N . PHE A 1 163 ? 3.310 7.194 6.723 1.00 98.56 163 PHE A N 1
ATOM 1247 C CA . PHE A 1 163 ? 3.118 8.637 6.621 1.00 98.56 163 PHE A CA 1
ATOM 1248 C C . PHE A 1 163 ? 4.144 9.331 5.711 1.00 98.56 163 PHE A C 1
ATOM 1250 O O . PHE A 1 163 ? 3.805 10.271 4.986 1.00 98.56 163 PHE A O 1
ATOM 1257 N N . ASN A 1 164 ? 5.399 8.870 5.688 1.00 98.31 164 ASN A N 1
ATOM 1258 C CA . ASN A 1 164 ? 6.398 9.401 4.758 1.00 98.31 164 ASN A CA 1
ATOM 1259 C C . ASN A 1 164 ? 6.005 9.143 3.297 1.00 98.31 164 ASN A C 1
ATOM 1261 O O . ASN A 1 164 ? 6.202 10.008 2.451 1.00 98.31 164 ASN A O 1
ATOM 1265 N N . VAL A 1 165 ? 5.469 7.965 2.960 1.00 98.50 165 VAL A N 1
ATOM 1266 C CA . VAL A 1 165 ? 5.007 7.667 1.594 1.00 98.50 165 VAL A CA 1
ATOM 1267 C C . VAL A 1 165 ? 3.869 8.606 1.203 1.00 98.50 165 VAL A C 1
ATOM 1269 O O . VAL A 1 165 ? 3.950 9.231 0.147 1.00 98.50 165 VAL A O 1
ATOM 1272 N N . TYR A 1 166 ? 2.877 8.786 2.078 1.00 98.50 166 TYR A N 1
ATOM 1273 C CA . TYR A 1 166 ? 1.782 9.737 1.870 1.00 98.50 166 TYR A CA 1
ATOM 1274 C C . TYR A 1 166 ? 2.282 11.169 1.596 1.00 98.50 166 TYR A C 1
ATOM 1276 O O . TYR A 1 166 ? 1.902 11.800 0.604 1.00 98.50 166 TYR A O 1
ATOM 1284 N N . THR A 1 167 ? 3.171 11.685 2.448 1.00 98.06 167 THR A N 1
ATOM 1285 C CA . THR A 1 167 ? 3.622 13.087 2.378 1.00 98.06 167 THR A CA 1
ATOM 1286 C C . THR A 1 167 ? 4.505 13.394 1.169 1.00 98.06 167 THR A C 1
ATOM 1288 O O . THR A 1 167 ? 4.500 14.529 0.699 1.00 98.06 167 THR A O 1
ATOM 1291 N N . ARG A 1 168 ? 5.206 12.406 0.595 1.00 97.88 168 ARG A N 1
ATOM 1292 C CA . ARG A 1 168 ? 6.051 12.604 -0.601 1.00 97.88 168 ARG A CA 1
ATOM 1293 C C . ARG A 1 168 ? 5.276 13.041 -1.846 1.00 97.88 168 ARG A C 1
ATOM 1295 O O . ARG A 1 168 ? 5.868 13.666 -2.721 1.00 97.88 168 ARG A O 1
ATOM 1302 N N . THR A 1 169 ? 3.986 12.713 -1.930 1.00 95.81 169 THR A N 1
ATOM 1303 C CA . THR A 1 169 ? 3.131 13.046 -3.085 1.00 95.81 169 THR A CA 1
ATOM 1304 C C . THR A 1 169 ? 1.895 13.874 -2.723 1.00 95.81 169 THR A C 1
ATOM 1306 O O . THR A 1 169 ? 1.126 14.231 -3.612 1.00 95.81 169 THR A O 1
ATOM 1309 N N . CYS A 1 170 ? 1.667 14.166 -1.438 1.00 98.12 170 CYS A N 1
ATOM 1310 C CA . CYS A 1 170 ? 0.519 14.958 -0.997 1.00 98.12 170 CYS A CA 1
ATOM 1311 C C . CYS A 1 170 ? 0.693 16.441 -1.381 1.00 98.12 170 CYS A C 1
ATOM 1313 O O . CYS A 1 170 ? 1.684 17.040 -0.957 1.00 98.12 170 CYS A O 1
ATOM 1315 N N . PRO A 1 171 ? -0.264 17.063 -2.106 1.00 98.12 171 PRO A N 1
ATOM 1316 C CA . PRO A 1 171 ? -0.149 18.437 -2.602 1.00 98.12 171 PRO A CA 1
ATOM 1317 C C . PRO A 1 171 ? 0.251 19.453 -1.525 1.00 98.12 171 PRO A C 1
ATOM 1319 O O . PRO A 1 171 ? 1.203 20.207 -1.711 1.00 98.12 171 PRO A O 1
ATOM 1322 N N . ALA A 1 172 ? -0.372 19.373 -0.344 1.00 97.75 172 ALA A N 1
ATOM 1323 C CA . ALA A 1 172 ? -0.080 20.263 0.781 1.00 97.75 172 ALA A CA 1
ATOM 1324 C C . ALA A 1 172 ? 1.358 20.132 1.324 1.00 97.75 172 ALA A C 1
ATOM 1326 O O . ALA A 1 172 ? 1.901 21.085 1.873 1.00 97.75 172 ALA A O 1
ATOM 1327 N N . TYR A 1 173 ? 1.994 18.967 1.175 1.00 97.50 173 TYR A N 1
ATOM 1328 C CA . TYR A 1 173 ? 3.373 18.732 1.624 1.00 97.50 173 TYR A CA 1
ATOM 1329 C C . TYR A 1 173 ? 4.413 19.066 0.550 1.00 97.50 173 TYR A C 1
ATOM 1331 O O . TYR A 1 173 ? 5.584 19.300 0.870 1.00 97.50 173 TYR A O 1
ATOM 1339 N N . VAL A 1 174 ? 3.997 19.112 -0.719 1.00 96.75 174 VAL A N 1
ATOM 1340 C CA . VAL A 1 174 ? 4.877 19.418 -1.854 1.00 96.75 174 VAL A CA 1
ATOM 1341 C C . VAL A 1 174 ? 4.699 20.834 -2.406 1.00 96.75 174 VAL A C 1
ATOM 1343 O O . VAL A 1 174 ? 5.459 21.219 -3.290 1.00 96.75 174 VAL A O 1
ATOM 1346 N N . GLU A 1 175 ? 3.777 21.638 -1.865 1.00 97.69 175 GLU A N 1
ATOM 1347 C CA . GLU A 1 175 ? 3.512 23.024 -2.288 1.00 97.69 175 GLU A CA 1
ATOM 1348 C C . GLU A 1 175 ? 4.786 23.888 -2.329 1.00 97.69 175 GLU A C 1
ATOM 1350 O O . GLU A 1 175 ? 5.019 24.615 -3.297 1.00 97.69 175 GLU A O 1
ATOM 1355 N N . GLN A 1 176 ? 5.678 23.746 -1.344 1.00 96.75 176 GLN A N 1
ATOM 1356 C CA . GLN A 1 176 ? 6.969 24.452 -1.308 1.00 96.75 176 GLN A CA 1
ATOM 1357 C C . GLN A 1 176 ? 7.891 24.138 -2.507 1.00 96.75 176 GLN A C 1
ATOM 1359 O O . GLN A 1 176 ? 8.850 24.864 -2.762 1.00 96.75 176 GLN A O 1
ATOM 1364 N N . TYR A 1 177 ? 7.612 23.064 -3.251 1.00 96.38 177 TYR A N 1
ATOM 1365 C CA . TYR A 1 177 ? 8.343 22.638 -4.443 1.00 96.38 177 TYR A CA 1
ATOM 1366 C C . TYR A 1 177 ? 7.570 22.907 -5.741 1.00 96.38 177 TYR A C 1
ATOM 1368 O O . TYR A 1 177 ? 7.905 22.314 -6.765 1.00 96.38 177 TYR A O 1
ATOM 1376 N N . SER A 1 178 ? 6.566 23.792 -5.736 1.00 97.44 178 SER A N 1
ATOM 1377 C CA . SER A 1 178 ? 5.697 24.063 -6.898 1.00 97.44 178 SER A CA 1
ATOM 1378 C C . SER A 1 178 ? 6.460 24.388 -8.189 1.00 97.44 178 SER A C 1
ATOM 1380 O O . SER A 1 178 ? 6.075 23.920 -9.259 1.00 97.44 178 SER A O 1
ATOM 1382 N N . GLU A 1 179 ? 7.589 25.101 -8.103 1.00 97.38 179 GLU A N 1
ATOM 1383 C CA . GLU A 1 179 ? 8.446 25.396 -9.266 1.00 97.38 179 GLU A CA 1
ATOM 1384 C C . GLU A 1 179 ? 9.012 24.138 -9.938 1.00 97.38 179 GLU A C 1
ATOM 1386 O O . GLU A 1 179 ? 9.181 24.102 -11.156 1.00 97.38 179 GLU A O 1
ATOM 1391 N N . VAL A 1 180 ? 9.289 23.093 -9.153 1.00 97.19 180 VAL A N 1
ATOM 1392 C CA . VAL A 1 180 ? 9.718 21.781 -9.656 1.00 97.19 180 VAL A CA 1
ATOM 1393 C C . VAL A 1 180 ? 8.507 20.933 -10.025 1.00 97.19 180 VAL A C 1
ATOM 1395 O O . VAL A 1 180 ? 8.533 20.261 -11.047 1.00 97.19 180 VAL A O 1
ATOM 1398 N N . HIS A 1 181 ? 7.444 20.957 -9.218 1.00 97.62 181 HIS A N 1
ATOM 1399 C CA . HIS A 1 181 ? 6.288 20.084 -9.403 1.00 97.62 181 HIS A CA 1
ATOM 1400 C C . HIS A 1 181 ? 5.443 20.457 -10.627 1.00 97.62 181 HIS A C 1
ATOM 1402 O O . HIS A 1 181 ? 4.881 19.567 -11.257 1.00 97.62 181 HIS A O 1
ATOM 1408 N N . ARG A 1 182 ? 5.394 21.739 -11.015 1.00 97.69 182 ARG A N 1
ATOM 1409 C CA . ARG A 1 182 ? 4.724 22.287 -12.216 1.00 97.69 182 ARG A CA 1
ATOM 1410 C C . ARG A 1 182 ? 3.202 22.093 -12.314 1.00 97.69 182 ARG A C 1
ATOM 1412 O O . ARG A 1 182 ? 2.584 22.789 -13.115 1.00 97.69 182 ARG A O 1
ATOM 1419 N N . THR A 1 183 ? 2.593 21.201 -11.535 1.00 97.75 183 THR A N 1
ATOM 1420 C CA . THR A 1 183 ? 1.135 21.024 -11.435 1.00 97.75 183 THR A CA 1
ATOM 1421 C C . THR A 1 183 ? 0.550 21.769 -10.236 1.00 97.75 183 THR A C 1
ATOM 1423 O O . THR A 1 183 ? 1.275 22.277 -9.383 1.00 97.75 183 THR A O 1
ATOM 1426 N N . GLU A 1 184 ? -0.777 21.839 -10.173 1.00 98.31 184 GLU A N 1
ATOM 1427 C CA . GLU A 1 184 ? -1.541 22.527 -9.136 1.00 98.31 184 GLU A CA 1
ATOM 1428 C C . GLU A 1 184 ? -1.180 22.041 -7.713 1.00 98.31 184 GLU A C 1
ATOM 1430 O O . GLU A 1 184 ? -1.268 20.844 -7.441 1.00 98.31 184 GLU A O 1
ATOM 1435 N N . PRO A 1 185 ? -0.853 22.939 -6.761 1.00 97.44 185 PRO A N 1
ATOM 1436 C CA . PRO A 1 185 ? -0.388 22.562 -5.418 1.00 97.44 185 PRO A CA 1
ATOM 1437 C C . PRO A 1 185 ? -1.504 22.125 -4.453 1.00 97.44 185 PRO A C 1
ATOM 1439 O O . PRO A 1 185 ? -1.277 21.963 -3.258 1.00 97.44 185 PRO A O 1
ATOM 1442 N N . TYR A 1 186 ? -2.723 21.931 -4.955 1.00 98.12 186 TYR A N 1
ATOM 1443 C CA . TYR A 1 186 ? -3.914 21.618 -4.158 1.00 98.12 186 TYR A CA 1
ATOM 1444 C C . TYR A 1 186 ? -4.658 20.364 -4.644 1.00 98.12 186 TYR A C 1
ATOM 1446 O O . TYR A 1 186 ? -5.655 19.970 -4.042 1.00 98.12 186 TYR A O 1
ATOM 1454 N N . VAL A 1 187 ? -4.176 19.706 -5.704 1.00 98.56 187 VAL A N 1
ATOM 1455 C CA . VAL A 1 187 ? -4.712 18.428 -6.196 1.00 98.56 187 VAL A CA 1
ATOM 1456 C C . VAL A 1 187 ? -3.592 17.481 -6.597 1.00 98.56 187 VAL A C 1
ATOM 1458 O O . VAL A 1 187 ? -2.498 17.897 -6.962 1.00 98.56 187 VAL A O 1
ATOM 1461 N N . TYR A 1 188 ? -3.870 16.181 -6.546 1.00 98.81 188 TYR A N 1
ATOM 1462 C CA . TYR A 1 188 ? -2.928 15.171 -7.015 1.00 98.81 188 TYR A CA 1
ATOM 1463 C C . TYR A 1 188 ? -2.762 15.211 -8.540 1.00 98.81 188 TYR A C 1
ATOM 1465 O O . TYR A 1 188 ? -3.695 15.521 -9.287 1.00 98.81 188 TYR A O 1
ATOM 1473 N N . CYS A 1 189 ? -1.588 14.785 -9.001 1.00 98.50 189 CYS A N 1
ATOM 1474 C CA . CYS A 1 189 ? -1.352 14.381 -10.380 1.00 98.50 189 CYS A CA 1
ATOM 1475 C C . CYS A 1 189 ? -1.194 12.860 -10.504 1.00 98.50 189 CYS A C 1
ATOM 1477 O O . CYS A 1 189 ? -1.005 12.146 -9.514 1.00 98.50 189 CYS A O 1
ATOM 1479 N N . GLN A 1 190 ? -1.346 12.338 -11.722 1.00 98.75 190 GLN A N 1
ATOM 1480 C CA . GLN A 1 190 ? -1.171 10.909 -11.987 1.00 98.75 190 GLN A CA 1
ATOM 1481 C C . GLN A 1 190 ? 0.291 10.494 -11.822 1.00 98.75 190 GLN A C 1
ATOM 1483 O O . GLN A 1 190 ? 0.568 9.431 -11.266 1.00 98.75 190 GLN A O 1
ATOM 1488 N N . MET A 1 191 ? 1.208 11.306 -12.351 1.00 98.50 191 MET A N 1
ATOM 1489 C CA . MET A 1 191 ? 2.603 10.928 -12.504 1.00 98.50 191 MET A CA 1
ATOM 1490 C C . MET A 1 191 ? 3.530 12.079 -12.152 1.00 98.50 191 MET A C 1
ATOM 1492 O O . MET A 1 191 ? 3.338 13.204 -12.610 1.00 98.50 191 MET A O 1
ATOM 1496 N N . VAL A 1 192 ? 4.568 11.748 -11.396 1.00 98.69 192 VAL A N 1
ATOM 1497 C CA . VAL A 1 192 ? 5.734 12.586 -11.148 1.00 98.69 192 VAL A CA 1
ATOM 1498 C C . VAL A 1 192 ? 6.940 11.927 -11.807 1.00 98.69 192 VAL A C 1
ATOM 1500 O O . VAL A 1 192 ? 7.143 10.717 -11.700 1.00 98.69 192 VAL A O 1
ATOM 1503 N N . ALA A 1 193 ? 7.744 12.709 -12.518 1.00 98.69 193 ALA A N 1
ATOM 1504 C CA . ALA A 1 193 ? 8.958 12.205 -13.142 1.00 98.69 193 ALA A CA 1
ATOM 1505 C C . ALA A 1 193 ? 9.893 11.607 -12.073 1.00 98.69 193 ALA A C 1
ATOM 1507 O O . ALA A 1 193 ? 10.224 12.258 -11.078 1.00 98.69 193 ALA A O 1
ATOM 1508 N N . GLY A 1 194 ? 10.275 10.348 -12.270 1.00 98.12 194 GLY A N 1
ATOM 1509 C CA . GLY A 1 194 ? 11.077 9.561 -11.345 1.00 98.12 194 GLY A CA 1
ATOM 1510 C C . GLY A 1 194 ? 12.569 9.913 -11.365 1.00 98.12 194 GLY A C 1
ATOM 1511 O O . GLY A 1 194 ? 13.001 10.780 -12.127 1.00 98.12 194 GLY A O 1
ATOM 1512 N N . PRO A 1 195 ? 13.383 9.234 -10.536 1.00 96.62 195 PRO A N 1
ATOM 1513 C CA . PRO A 1 195 ? 14.803 9.555 -10.345 1.00 96.62 195 PRO A CA 1
ATOM 1514 C C . PRO A 1 195 ? 15.661 9.470 -11.611 1.00 96.62 195 PRO A C 1
ATOM 1516 O O . PRO A 1 195 ? 16.655 10.178 -11.725 1.00 96.62 195 PRO A O 1
ATOM 1519 N N . GLU A 1 196 ? 15.287 8.601 -12.551 1.00 97.88 196 GLU A N 1
ATOM 1520 C CA . GLU A 1 196 ? 16.036 8.367 -13.792 1.00 97.88 196 GLU A CA 1
ATOM 1521 C C . GLU A 1 196 ? 15.637 9.311 -14.940 1.00 97.88 196 GLU A C 1
ATOM 1523 O O . GLU A 1 196 ? 16.197 9.217 -16.033 1.00 97.88 196 GLU A O 1
ATOM 1528 N N . ALA A 1 197 ? 14.679 10.214 -14.711 1.00 98.19 197 ALA A N 1
ATOM 1529 C CA . ALA A 1 197 ? 14.294 11.229 -15.683 1.00 98.19 197 ALA A CA 1
ATOM 1530 C C . ALA A 1 197 ? 15.303 12.395 -15.693 1.00 98.19 197 ALA A C 1
ATOM 1532 O O . ALA A 1 197 ? 15.884 12.715 -14.660 1.00 98.19 197 ALA A O 1
ATOM 1533 N N . PRO A 1 198 ? 15.462 13.124 -16.812 1.00 97.56 198 PRO A N 1
ATOM 1534 C CA . PRO A 1 198 ? 16.197 14.391 -16.828 1.00 97.56 198 PRO A CA 1
ATOM 1535 C C . PRO A 1 198 ? 15.498 15.510 -16.034 1.00 97.56 198 PRO A C 1
ATOM 1537 O O . PRO A 1 198 ? 16.131 16.515 -15.723 1.00 97.56 198 PRO A O 1
ATOM 1540 N N . THR A 1 199 ? 14.218 15.344 -15.679 1.00 97.88 199 THR A N 1
ATOM 1541 C CA . THR A 1 199 ? 13.426 16.325 -14.915 1.00 97.88 199 THR A CA 1
ATOM 1542 C C . THR A 1 199 ? 12.772 15.726 -13.652 1.00 97.88 199 THR A C 1
ATOM 1544 O O . THR A 1 199 ? 11.542 15.768 -13.541 1.00 97.88 199 THR A O 1
ATOM 1547 N N . PRO A 1 200 ? 13.519 15.124 -12.702 1.00 97.69 200 PRO A N 1
ATOM 154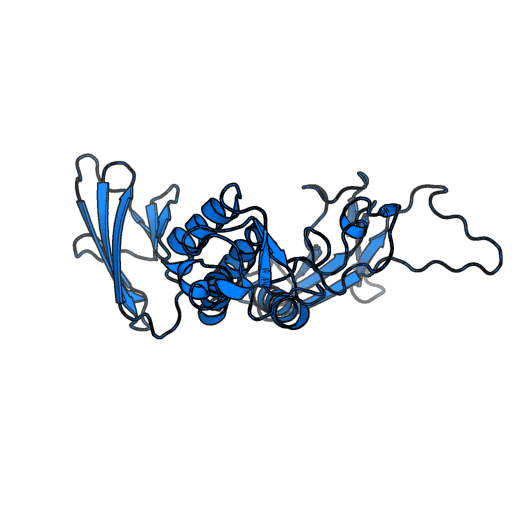8 C CA . PRO A 1 200 ? 12.918 14.453 -11.548 1.00 97.69 200 PRO A CA 1
ATOM 1549 C C . PRO A 1 200 ? 12.062 15.406 -10.705 1.00 97.69 200 PRO A C 1
ATOM 1551 O O . PRO A 1 200 ? 12.494 16.506 -10.362 1.00 97.69 200 PRO A O 1
ATOM 1554 N N . GLY A 1 201 ? 10.866 14.963 -10.317 1.00 97.75 201 GLY A N 1
ATOM 1555 C CA . GLY A 1 201 ? 9.929 15.745 -9.503 1.00 97.75 201 GLY A CA 1
ATOM 1556 C C . GLY A 1 201 ? 8.867 16.529 -10.281 1.00 97.75 201 GLY A C 1
ATOM 1557 O O . GLY A 1 201 ? 7.892 16.956 -9.664 1.00 97.75 201 GLY A O 1
ATOM 1558 N N . GLU A 1 202 ? 8.990 16.665 -11.606 1.00 98.62 202 GLU A N 1
ATOM 1559 C CA . GLU A 1 202 ? 7.950 17.305 -12.423 1.00 98.62 202 GLU A CA 1
ATOM 1560 C C . GLU A 1 202 ? 6.684 16.447 -12.519 1.00 98.62 202 GLU A C 1
ATOM 1562 O O . GLU A 1 202 ? 6.719 15.329 -13.041 1.00 98.62 202 GLU A O 1
ATOM 1567 N N . GLY A 1 203 ? 5.557 17.000 -12.076 1.00 98.12 203 GLY A N 1
ATOM 1568 C CA . GLY A 1 203 ? 4.224 16.428 -12.211 1.00 98.12 203 GLY A CA 1
ATOM 1569 C C . GLY A 1 203 ? 3.660 16.572 -13.627 1.00 98.12 203 GLY A C 1
ATOM 1570 O O . GLY A 1 203 ? 3.949 17.532 -14.345 1.00 98.12 203 GLY A O 1
ATOM 1571 N N . LYS A 1 204 ? 2.847 15.599 -14.047 1.00 98.44 204 LYS A N 1
ATOM 1572 C CA . LYS A 1 204 ? 2.067 15.606 -15.298 1.00 98.44 204 LYS A CA 1
ATOM 1573 C C . LYS A 1 204 ? 0.712 14.932 -15.071 1.00 98.44 204 LYS A C 1
ATOM 1575 O O . LYS A 1 204 ? 0.567 14.104 -14.171 1.00 98.44 204 LYS A O 1
ATOM 1580 N N . ASN A 1 205 ? -0.264 15.248 -15.926 1.00 98.44 205 ASN A N 1
ATOM 1581 C CA . ASN A 1 205 ? -1.631 14.715 -15.866 1.00 98.44 205 ASN A CA 1
ATOM 1582 C C . ASN A 1 205 ? -2.281 14.982 -14.492 1.00 98.44 205 ASN A C 1
ATOM 1584 O O . ASN A 1 205 ? -2.568 14.051 -13.734 1.00 98.44 205 ASN A O 1
ATOM 1588 N N . SER A 1 206 ? -2.436 16.262 -14.137 1.00 97.81 206 SER A N 1
ATOM 1589 C CA . SER A 1 206 ? -3.111 16.675 -12.903 1.00 97.81 206 SER A CA 1
ATOM 1590 C C . SER A 1 206 ? -4.612 16.369 -12.927 1.00 97.81 206 SER A C 1
ATOM 1592 O O . SER A 1 206 ? -5.185 16.069 -13.978 1.00 97.81 206 SER A O 1
ATOM 1594 N N . TRP A 1 207 ? -5.241 16.422 -11.749 1.00 98.50 207 TRP A N 1
ATOM 1595 C CA . TRP A 1 207 ? -6.675 16.223 -11.507 1.00 98.50 207 TRP A CA 1
ATOM 1596 C C . TRP A 1 207 ? -7.211 14.810 -11.737 1.00 98.50 207 TRP A C 1
ATOM 1598 O O . TRP A 1 207 ? -7.645 14.146 -10.797 1.00 98.50 207 TRP A O 1
ATOM 1608 N N . LEU A 1 208 ? -7.249 14.360 -12.988 1.00 98.56 208 LEU A N 1
ATOM 1609 C CA . LEU A 1 208 ? -8.021 13.187 -13.397 1.00 98.56 208 LEU A CA 1
ATOM 1610 C C . LEU A 1 208 ? -7.216 11.903 -13.189 1.00 98.56 208 LEU A C 1
ATOM 1612 O O . LEU A 1 208 ? -6.693 11.299 -14.124 1.00 98.56 208 LEU A O 1
ATOM 1616 N N . THR A 1 209 ? -7.105 11.493 -11.928 1.00 98.62 209 THR A N 1
ATOM 1617 C CA . THR A 1 209 ? -6.343 10.314 -11.511 1.00 98.62 209 THR A CA 1
ATOM 1618 C C . THR A 1 209 ? -7.006 9.592 -10.340 1.00 98.62 209 THR A C 1
ATOM 1620 O O . THR A 1 209 ? -7.571 10.213 -9.439 1.00 98.62 209 THR A O 1
ATOM 1623 N N . GLY A 1 210 ? -6.875 8.264 -10.305 1.00 98.56 210 GLY A N 1
ATOM 1624 C CA . GLY A 1 210 ? -7.289 7.459 -9.156 1.00 98.56 210 GLY A CA 1
ATOM 1625 C C . GLY A 1 210 ? -6.439 7.691 -7.901 1.00 98.56 210 GLY A C 1
ATOM 1626 O O . GLY A 1 210 ? -6.853 7.257 -6.827 1.00 98.56 210 GLY A O 1
ATOM 1627 N N . THR A 1 211 ? -5.319 8.427 -8.003 1.00 98.75 211 THR A N 1
ATOM 1628 C CA . THR A 1 211 ? -4.524 8.891 -6.851 1.00 98.75 211 THR A CA 1
ATOM 1629 C C . THR A 1 211 ? -5.411 9.525 -5.786 1.00 98.75 211 THR A C 1
ATOM 1631 O O . THR A 1 211 ? -5.309 9.162 -4.624 1.00 98.75 211 THR A O 1
ATOM 1634 N N . ALA A 1 212 ? -6.337 10.411 -6.171 1.00 98.75 212 ALA A N 1
ATOM 1635 C CA . ALA A 1 212 ? -7.196 11.096 -5.207 1.00 98.75 212 ALA A CA 1
ATOM 1636 C C . ALA A 1 212 ? -8.031 10.110 -4.369 1.00 98.75 212 ALA A C 1
ATOM 1638 O O . ALA A 1 212 ? -8.080 10.219 -3.146 1.00 98.75 212 ALA A O 1
ATOM 1639 N N . ALA A 1 213 ? -8.640 9.112 -5.017 1.00 98.81 213 ALA A N 1
ATOM 1640 C CA . ALA A 1 213 ? -9.447 8.104 -4.336 1.00 98.81 213 ALA A CA 1
ATOM 1641 C C . ALA A 1 213 ? -8.591 7.197 -3.439 1.00 98.81 213 ALA A C 1
ATOM 1643 O O . 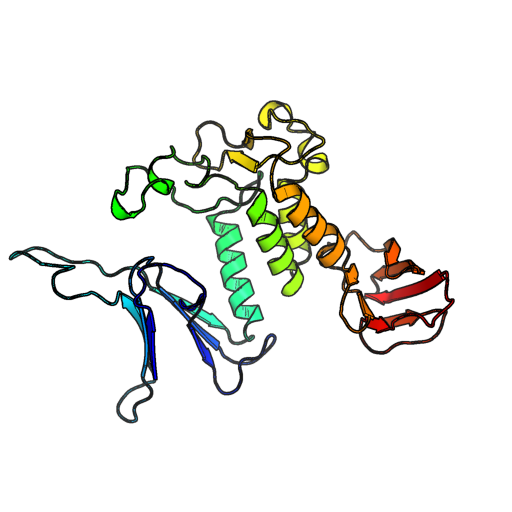ALA A 1 213 ? -8.930 6.985 -2.276 1.00 98.81 213 ALA A O 1
ATOM 1644 N N . TRP A 1 214 ? -7.468 6.690 -3.954 1.00 98.88 214 TRP A N 1
ATOM 1645 C CA . TRP A 1 214 ? -6.591 5.794 -3.198 1.00 98.88 214 TRP A CA 1
ATOM 1646 C C . TRP A 1 214 ? -5.907 6.483 -2.024 1.00 98.88 214 TRP A C 1
ATOM 1648 O O . TRP A 1 214 ? -5.827 5.894 -0.950 1.00 98.88 214 TRP A O 1
ATOM 1658 N N . THR A 1 215 ? -5.479 7.734 -2.183 1.00 98.81 215 THR A N 1
ATOM 1659 C CA . THR A 1 215 ? -4.915 8.498 -1.071 1.00 98.81 215 THR A CA 1
ATOM 1660 C C . THR A 1 215 ? -5.981 8.864 -0.042 1.00 98.81 215 THR A C 1
ATOM 1662 O O . THR A 1 215 ? -5.689 8.872 1.149 1.00 98.81 215 THR A O 1
ATOM 1665 N N . PHE A 1 216 ? -7.232 9.109 -0.448 1.00 98.81 216 PHE A N 1
ATOM 1666 C CA . PHE A 1 216 ? -8.310 9.301 0.523 1.00 98.81 216 PHE A CA 1
ATOM 1667 C C . PHE A 1 216 ? -8.593 8.020 1.319 1.00 98.81 216 PHE A C 1
ATOM 1669 O O . PHE A 1 216 ? -8.773 8.099 2.532 1.00 98.81 216 PHE A O 1
ATOM 1676 N N . VAL A 1 217 ? -8.582 6.844 0.677 1.00 98.81 217 VAL A N 1
ATOM 1677 C CA . VAL A 1 217 ? -8.670 5.548 1.376 1.00 98.81 217 VAL A CA 1
ATOM 1678 C C . VAL A 1 217 ? -7.510 5.386 2.359 1.00 98.81 217 VAL A C 1
ATOM 1680 O O . VAL A 1 217 ? -7.753 5.103 3.525 1.00 98.81 217 VAL A O 1
ATOM 1683 N N . ASP A 1 218 ? -6.275 5.616 1.922 1.00 98.81 218 ASP A N 1
ATOM 1684 C CA . ASP A 1 218 ? -5.074 5.543 2.762 1.00 98.81 218 ASP A CA 1
ATOM 1685 C C . ASP A 1 218 ? -5.168 6.463 3.989 1.00 98.81 218 ASP A C 1
ATOM 1687 O O . ASP A 1 218 ? -5.161 5.990 5.125 1.00 98.81 218 ASP A O 1
ATOM 1691 N N . VAL A 1 219 ? -5.383 7.765 3.784 1.00 98.62 219 VAL A N 1
ATOM 1692 C CA . VAL A 1 219 ? -5.439 8.737 4.883 1.00 98.62 219 VAL A CA 1
ATOM 1693 C C . VAL A 1 219 ? -6.613 8.473 5.820 1.00 98.62 219 VAL A C 1
ATOM 1695 O O . VAL A 1 219 ? -6.419 8.442 7.031 1.00 98.62 219 VAL A O 1
ATOM 1698 N N . SER A 1 220 ? -7.829 8.292 5.297 1.00 98.69 220 SER A N 1
ATOM 1699 C CA . SER A 1 220 ? -9.024 8.186 6.148 1.00 98.69 220 SER A CA 1
ATOM 1700 C C . SER A 1 220 ? -9.143 6.839 6.858 1.00 98.69 220 SER A C 1
ATOM 1702 O O . SER A 1 220 ? -9.561 6.797 8.015 1.00 98.69 220 SER A O 1
ATOM 1704 N N . GLN A 1 221 ? -8.769 5.747 6.189 1.00 98.75 221 GLN A N 1
ATOM 1705 C CA . GLN A 1 221 ? -9.016 4.394 6.684 1.00 98.75 221 GLN A CA 1
ATOM 1706 C C . GLN A 1 221 ? -7.777 3.767 7.319 1.00 98.75 221 GLN A C 1
ATOM 1708 O O . GLN A 1 221 ? -7.925 3.015 8.274 1.00 98.75 221 GLN A O 1
ATOM 1713 N N . TYR A 1 222 ? -6.566 4.070 6.851 1.00 98.62 222 TYR A N 1
ATOM 1714 C CA . TYR A 1 222 ? -5.352 3.412 7.344 1.00 98.62 222 TYR A CA 1
ATOM 1715 C C . TYR A 1 222 ? -4.510 4.328 8.227 1.00 98.62 222 TYR A C 1
ATOM 1717 O O . TYR A 1 222 ? -4.212 3.950 9.351 1.00 98.62 222 TYR A O 1
ATOM 1725 N N . LEU A 1 223 ? -4.199 5.554 7.798 1.00 98.62 223 LEU A N 1
ATOM 1726 C CA . LEU A 1 223 ? -3.426 6.478 8.637 1.00 98.62 223 LEU A CA 1
ATOM 1727 C C . LEU A 1 223 ? -4.258 6.976 9.827 1.00 98.62 223 LEU A C 1
ATOM 1729 O O . LEU A 1 223 ? -3.885 6.764 10.976 1.00 98.62 223 LEU A O 1
ATOM 1733 N N . LEU A 1 224 ? -5.427 7.575 9.577 1.00 98.44 224 LEU A N 1
ATOM 1734 C CA . LEU A 1 224 ? -6.368 7.946 10.645 1.00 98.44 224 LEU A CA 1
ATOM 1735 C C . LEU A 1 224 ? -7.061 6.725 11.267 1.00 98.44 224 LEU A C 1
ATOM 1737 O O . LEU A 1 224 ? -7.565 6.811 12.384 1.00 98.44 224 LEU A O 1
ATOM 1741 N N . GLY A 1 225 ? -7.080 5.595 10.555 1.00 98.00 225 GLY A N 1
ATOM 1742 C CA . GLY A 1 225 ? -7.507 4.313 11.105 1.00 98.00 225 GLY A CA 1
ATOM 1743 C C . GLY A 1 225 ? -9.010 4.057 11.136 1.00 98.00 225 GLY A C 1
ATOM 1744 O O . GLY A 1 225 ? -9.424 3.109 11.793 1.00 98.00 225 GLY A O 1
ATOM 1745 N N . VAL A 1 226 ? -9.850 4.872 10.484 1.00 98.50 226 VAL A N 1
ATOM 1746 C CA . VAL A 1 226 ? -11.317 4.764 10.591 1.00 98.50 226 VAL A CA 1
ATOM 1747 C C . VAL A 1 226 ? -11.890 3.910 9.462 1.00 98.50 226 VAL A C 1
ATOM 1749 O O . VAL A 1 226 ? -12.091 4.375 8.339 1.00 98.50 226 VAL A O 1
ATOM 1752 N N . GLN A 1 227 ? -12.190 2.649 9.763 1.00 98.06 227 GLN A N 1
ATOM 1753 C CA . GLN A 1 227 ? -12.477 1.622 8.763 1.00 98.06 227 GLN A CA 1
ATOM 1754 C C . GLN A 1 227 ? -13.897 1.066 8.899 1.00 98.06 227 GLN A C 1
ATOM 1756 O O . GLN A 1 227 ? -14.190 0.322 9.839 1.00 98.06 227 GLN A O 1
ATOM 1761 N N . PRO A 1 228 ? -14.802 1.375 7.954 1.00 97.75 228 PRO A N 1
ATOM 1762 C CA . PRO A 1 228 ? -16.101 0.720 7.887 1.00 97.75 228 PRO A CA 1
ATOM 1763 C C . PRO A 1 228 ? -15.944 -0.786 7.642 1.00 97.75 228 PRO A C 1
ATOM 1765 O O . PRO A 1 228 ? -15.347 -1.191 6.646 1.00 97.75 228 PRO A O 1
ATOM 1768 N N . THR A 1 229 ? -16.515 -1.615 8.513 1.00 96.81 229 THR A N 1
ATOM 1769 C CA . THR A 1 229 ? -16.607 -3.069 8.328 1.00 96.81 229 THR A CA 1
ATOM 1770 C C . THR A 1 229 ? -18.074 -3.498 8.224 1.00 96.81 229 THR A C 1
ATOM 1772 O O . THR A 1 229 ? -18.996 -2.673 8.264 1.00 96.81 229 THR A O 1
ATOM 1775 N N . PHE A 1 230 ? -18.323 -4.795 8.038 1.00 95.19 230 PHE A N 1
ATOM 1776 C CA . PHE A 1 230 ? -19.690 -5.315 8.067 1.00 95.19 230 PHE A CA 1
ATOM 1777 C C . PHE A 1 230 ? -20.306 -5.197 9.468 1.00 95.19 230 PHE A C 1
ATOM 1779 O O . PHE A 1 230 ? -21.447 -4.734 9.579 1.00 95.19 230 PHE A O 1
ATOM 1786 N N . ASP A 1 231 ? -19.514 -5.515 10.497 1.00 93.12 231 ASP A N 1
ATOM 1787 C CA . ASP A 1 231 ? -19.945 -5.682 11.892 1.00 93.12 231 ASP A CA 1
ATOM 1788 C C . ASP A 1 231 ? -19.787 -4.419 12.754 1.00 93.12 231 ASP A C 1
ATOM 1790 O O . ASP A 1 231 ? -20.282 -4.366 13.880 1.00 93.12 231 ASP A O 1
ATOM 1794 N N . GLY A 1 232 ? -19.122 -3.380 12.244 1.00 96.75 232 GLY A N 1
ATOM 1795 C CA . GLY A 1 232 ? -18.909 -2.145 12.989 1.00 96.75 232 GLY A CA 1
ATOM 1796 C C . GLY A 1 232 ? -17.936 -1.181 12.320 1.00 96.75 232 GLY A C 1
ATOM 1797 O O . GLY A 1 232 ? -17.615 -1.301 11.138 1.00 96.75 232 GLY A O 1
ATOM 1798 N N . LEU A 1 233 ? -17.470 -0.204 13.089 1.00 97.94 233 LEU A N 1
ATOM 1799 C CA . LEU A 1 233 ? -16.443 0.744 12.671 1.00 97.94 233 LEU A CA 1
ATOM 1800 C C . LEU A 1 233 ? -15.133 0.381 13.380 1.00 97.94 233 LEU A C 1
ATOM 1802 O O . LEU A 1 233 ? -15.005 0.586 14.586 1.00 97.94 233 LEU A O 1
ATOM 1806 N N . ARG A 1 234 ? -14.177 -0.208 12.653 1.00 98.06 234 ARG A N 1
ATOM 1807 C CA . ARG A 1 234 ? -12.847 -0.535 13.191 1.00 98.06 234 ARG A CA 1
ATOM 1808 C C . ARG A 1 234 ? -12.003 0.733 13.284 1.00 98.06 234 ARG A C 1
ATOM 1810 O O . ARG A 1 234 ? -11.999 1.524 12.345 1.00 98.06 234 ARG A O 1
ATOM 1817 N N . LEU A 1 235 ? -11.301 0.897 14.403 1.00 98.06 235 LEU A N 1
ATOM 1818 C CA . LEU A 1 235 ? -10.433 2.030 14.698 1.00 98.06 235 LEU A CA 1
ATOM 1819 C C . LEU A 1 235 ? -9.004 1.556 14.969 1.00 98.06 235 LEU A C 1
ATOM 1821 O O . LEU A 1 235 ? -8.740 0.920 15.987 1.00 98.06 235 LEU A O 1
ATOM 1825 N N . GLU A 1 236 ? -8.086 1.869 14.062 1.00 96.62 236 GLU A N 1
ATOM 1826 C CA . GLU A 1 236 ? -6.685 1.441 14.140 1.00 96.62 236 GLU A CA 1
ATOM 1827 C C . GLU A 1 236 ? -5.762 2.506 13.519 1.00 96.62 236 GLU A C 1
ATOM 1829 O O . GLU A 1 236 ? -5.447 2.430 12.332 1.00 96.62 236 GLU A O 1
ATOM 1834 N N . PRO A 1 237 ? -5.412 3.574 14.265 1.00 97.12 237 PRO A N 1
ATOM 1835 C CA . PRO A 1 237 ? -4.610 4.670 13.729 1.00 97.12 237 PRO A CA 1
ATOM 1836 C C . PRO A 1 237 ? -3.145 4.269 13.519 1.00 97.12 237 PRO A C 1
ATOM 1838 O O . PRO A 1 237 ? -2.498 3.773 14.440 1.00 97.12 237 PRO A O 1
ATOM 1841 N N . HIS A 1 238 ? -2.598 4.594 12.347 1.00 97.00 238 HIS A N 1
ATOM 1842 C CA . HIS A 1 238 ? -1.195 4.392 11.979 1.00 97.00 238 HIS A CA 1
ATOM 1843 C C . HIS A 1 238 ? -0.544 5.727 11.631 1.00 97.00 238 HIS A C 1
ATOM 1845 O O . HIS A 1 238 ? -0.467 6.142 10.472 1.00 97.00 238 HIS A O 1
ATOM 1851 N N . LEU A 1 239 ? -0.084 6.432 12.662 1.00 96.81 239 LEU A N 1
ATOM 1852 C CA . LEU A 1 239 ? 0.538 7.746 12.523 1.00 96.81 239 LEU A CA 1
ATOM 1853 C C . LEU A 1 239 ? 1.891 7.799 13.230 1.00 96.81 239 LEU A C 1
ATOM 1855 O O . LEU A 1 239 ? 2.096 7.109 14.228 1.00 96.81 239 LEU A O 1
ATOM 1859 N N . PRO A 1 240 ? 2.804 8.672 12.783 1.00 96.56 240 PRO A N 1
ATOM 1860 C CA . PRO A 1 240 ? 4.050 8.936 13.483 1.00 96.56 240 PRO A CA 1
ATOM 1861 C C . PRO A 1 240 ? 3.850 9.372 14.943 1.00 96.56 240 PRO A C 1
ATOM 1863 O O . PRO A 1 240 ? 2.814 9.933 15.313 1.00 96.56 240 PRO A O 1
ATOM 1866 N N . ALA A 1 241 ? 4.882 9.180 15.767 1.00 95.19 241 ALA A N 1
ATOM 1867 C CA . ALA A 1 241 ? 4.828 9.418 17.211 1.00 95.19 241 ALA A CA 1
ATOM 1868 C C . ALA A 1 241 ? 4.459 10.861 17.607 1.00 95.19 241 ALA A C 1
ATOM 1870 O O . ALA A 1 241 ? 3.919 11.064 18.692 1.00 95.19 241 ALA A O 1
ATOM 1871 N N . GLN A 1 242 ? 4.706 11.855 16.743 1.00 95.56 242 GLN A N 1
ATOM 1872 C CA . GLN A 1 242 ? 4.322 13.246 17.007 1.00 95.56 242 GLN A CA 1
ATOM 1873 C C . GLN A 1 242 ? 2.803 13.486 17.006 1.00 95.56 242 GLN A C 1
ATOM 1875 O O . GLN A 1 242 ? 2.354 14.494 17.543 1.00 95.56 242 GLN A O 1
ATOM 1880 N N . PHE A 1 243 ? 2.009 12.586 16.420 1.00 96.31 243 PHE A N 1
ATOM 1881 C CA . PHE A 1 243 ? 0.551 12.650 16.487 1.00 96.31 243 PHE A CA 1
ATOM 1882 C C . PHE A 1 243 ? 0.087 11.894 17.734 1.00 96.31 243 PHE A C 1
ATOM 1884 O O . PHE A 1 243 ? 0.024 10.659 17.749 1.00 96.31 243 PHE A O 1
ATOM 1891 N N . THR A 1 244 ? -0.170 12.651 18.801 1.00 96.50 244 THR A N 1
ATOM 1892 C CA . THR A 1 244 ? -0.533 12.118 20.123 1.00 96.50 244 THR A CA 1
ATOM 1893 C C . THR A 1 244 ? -2.030 12.143 20.395 1.00 96.50 244 THR A C 1
ATOM 1895 O O . THR A 1 244 ? -2.499 11.362 21.216 1.00 96.50 244 THR A O 1
ATOM 1898 N N . GLU A 1 245 ? -2.778 13.020 19.728 1.00 97.62 245 GLU A N 1
ATOM 1899 C CA . GLU A 1 245 ? -4.222 13.178 19.901 1.00 97.62 245 GLU A CA 1
ATOM 1900 C C . GLU A 1 245 ? -4.890 13.386 18.538 1.00 97.62 245 GLU A C 1
ATOM 1902 O O . GLU A 1 245 ? -4.341 14.077 17.678 1.00 97.62 245 GLU A O 1
ATOM 1907 N N . LEU A 1 246 ? -6.064 12.784 18.342 1.00 97.81 246 LEU A N 1
ATOM 1908 C CA . LEU A 1 246 ? -6.899 12.935 17.151 1.00 97.81 246 LEU A CA 1
ATOM 1909 C C . LEU A 1 246 ? -8.338 13.207 17.582 1.00 97.81 246 LEU A C 1
ATOM 1911 O O . LEU A 1 246 ? -8.840 12.559 18.498 1.00 97.81 246 LEU A O 1
ATOM 1915 N N . HIS A 1 247 ? -8.999 14.109 16.867 1.00 98.44 247 HIS A N 1
ATOM 1916 C CA . HIS A 1 247 ? -10.438 14.314 16.943 1.00 98.44 247 HIS A CA 1
ATOM 1917 C C . HIS A 1 247 ? -11.019 14.085 15.550 1.00 98.44 247 HIS A C 1
ATOM 1919 O O . HIS A 1 247 ? -10.611 14.750 14.593 1.00 98.44 247 HIS A O 1
ATOM 1925 N N . ILE A 1 248 ? -11.912 13.106 15.418 1.00 98.50 248 ILE A N 1
ATOM 1926 C CA . ILE A 1 248 ? -12.469 12.687 14.132 1.00 98.50 248 ILE A CA 1
ATOM 1927 C C . ILE A 1 248 ? -13.988 12.640 14.238 1.00 98.50 248 ILE A C 1
ATOM 1929 O O . ILE A 1 248 ? -14.538 11.910 15.057 1.00 98.50 248 ILE A O 1
ATOM 1933 N N . GLU A 1 249 ? -14.665 13.362 13.349 1.00 98.50 249 GLU A N 1
ATOM 1934 C CA . GLU A 1 249 ? -16.104 13.231 13.149 1.00 98.50 249 GLU A CA 1
ATOM 1935 C C . GLU A 1 249 ? -16.380 12.400 11.894 1.00 98.50 249 GLU A C 1
ATOM 1937 O O . GLU A 1 249 ? -15.881 12.694 10.803 1.00 98.50 249 GLU A O 1
ATOM 1942 N N . ARG A 1 250 ? -17.177 11.340 12.042 1.00 98.12 250 ARG A N 1
ATOM 1943 C CA . ARG A 1 250 ? -17.523 10.431 10.949 1.00 98.12 250 ARG A CA 1
ATOM 1944 C C . ARG A 1 250 ? -19.018 10.172 10.915 1.00 98.12 250 ARG A C 1
ATOM 1946 O O . ARG A 1 250 ? -19.555 9.505 11.789 1.00 98.12 250 ARG A O 1
ATOM 1953 N N . GLU A 1 251 ? -19.673 10.591 9.841 1.00 98.00 251 GLU A N 1
ATOM 1954 C CA . GLU A 1 251 ? -21.015 10.105 9.526 1.00 98.00 251 GLU A CA 1
ATOM 1955 C C . GLU A 1 251 ? -20.943 8.718 8.880 1.00 98.00 251 GLU A C 1
ATOM 1957 O O . GLU A 1 251 ? -20.275 8.513 7.858 1.00 98.00 251 GLU A O 1
ATOM 1962 N N . TRP A 1 252 ? -21.633 7.746 9.475 1.00 97.38 252 TRP A N 1
ATOM 1963 C CA . TRP A 1 252 ? -21.721 6.391 8.946 1.00 97.38 252 TRP A CA 1
ATOM 1964 C C . TRP A 1 252 ? -23.059 5.751 9.314 1.00 97.38 252 TRP A C 1
ATOM 1966 O O . TRP A 1 252 ? -23.483 5.792 10.462 1.00 97.38 252 TRP A O 1
ATOM 1976 N N . ARG A 1 253 ? -23.744 5.168 8.320 1.00 95.94 253 ARG A N 1
ATOM 1977 C CA . ARG A 1 253 ? -25.068 4.528 8.481 1.00 95.94 253 ARG A CA 1
ATOM 1978 C C . ARG A 1 253 ? -26.117 5.421 9.180 1.00 95.94 253 ARG A C 1
ATOM 1980 O O . ARG A 1 253 ? -26.968 4.916 9.900 1.00 95.94 253 ARG A O 1
ATOM 1987 N N . GLY A 1 254 ? -26.070 6.732 8.925 1.00 96.31 254 GLY A N 1
ATOM 1988 C CA . GLY A 1 254 ? -27.014 7.710 9.481 1.00 96.31 254 GLY A CA 1
ATOM 1989 C C . GLY A 1 254 ? -26.705 8.170 10.909 1.00 96.31 254 GLY A C 1
ATOM 1990 O O . GLY A 1 254 ? -27.538 8.847 11.496 1.00 96.31 254 GLY A O 1
ATOM 1991 N N . VAL A 1 255 ? -25.536 7.815 11.451 1.00 98.31 255 VAL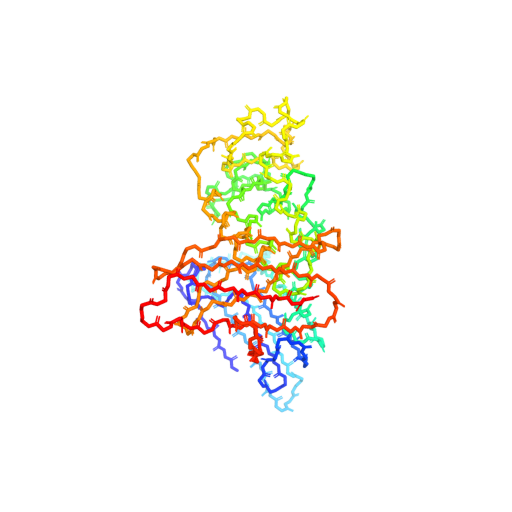 A N 1
ATOM 1992 C CA . VAL A 1 255 ? -25.104 8.166 12.811 1.00 98.31 255 VAL A CA 1
ATOM 1993 C C . VAL A 1 255 ? -23.813 8.978 12.753 1.00 98.31 255 VAL A C 1
ATOM 1995 O O . VAL A 1 255 ? -22.911 8.649 11.972 1.00 98.31 255 VAL A O 1
ATOM 1998 N N . ARG A 1 256 ? -23.713 10.026 13.577 1.00 98.50 256 ARG A N 1
ATOM 1999 C CA . ARG A 1 256 ? -22.490 10.812 13.775 1.00 98.50 256 ARG A CA 1
ATOM 2000 C C . ARG A 1 256 ? -21.615 10.153 14.839 1.00 98.50 256 ARG A C 1
ATOM 2002 O O . ARG A 1 256 ? -22.001 10.049 15.995 1.00 98.50 256 ARG A O 1
ATOM 2009 N N . TYR A 1 257 ? -20.424 9.714 14.464 1.00 98.62 257 TYR A N 1
ATOM 2010 C CA . TYR A 1 257 ? -19.427 9.199 15.399 1.00 98.62 257 TYR A CA 1
ATOM 2011 C C . TYR A 1 257 ? -18.426 10.306 15.714 1.00 98.62 257 TYR A C 1
ATOM 2013 O O . TYR A 1 257 ? -17.753 10.789 14.804 1.00 98.62 257 TYR A O 1
ATOM 2021 N N . VAL A 1 258 ? -18.326 10.689 16.985 1.00 98.75 258 VAL A N 1
ATOM 2022 C CA . VAL A 1 258 ? -17.326 11.636 17.492 1.00 98.75 258 VAL A CA 1
ATOM 2023 C C . VAL A 1 258 ? -16.238 10.826 18.184 1.00 98.75 258 VAL A C 1
ATOM 2025 O O . VAL A 1 258 ? -16.480 10.226 19.230 1.00 98.75 258 VAL A O 1
ATOM 2028 N N . ILE A 1 259 ? -15.062 10.747 17.567 1.00 98.69 259 ILE A N 1
ATOM 2029 C CA . ILE A 1 259 ? -13.972 9.859 17.972 1.00 98.69 259 ILE A CA 1
ATOM 2030 C C . ILE A 1 259 ? -12.806 10.700 18.485 1.00 98.69 259 ILE A C 1
ATOM 2032 O O . ILE A 1 259 ? -12.131 11.375 17.707 1.00 98.69 259 ILE A O 1
ATOM 2036 N N . ASP A 1 260 ? -12.536 10.599 19.782 1.00 98.50 260 ASP A N 1
ATOM 2037 C CA . ASP A 1 260 ? -11.354 11.166 20.423 1.00 98.50 260 ASP A CA 1
ATOM 2038 C C . ASP A 1 260 ? -10.328 10.054 20.656 1.00 98.50 260 ASP A C 1
ATOM 2040 O O . ASP A 1 260 ? -10.534 9.156 21.477 1.00 98.50 260 ASP A O 1
ATOM 2044 N N . ALA A 1 261 ? -9.212 10.101 19.930 1.00 97.75 261 ALA A N 1
ATOM 2045 C CA . ALA A 1 261 ? -8.143 9.118 20.048 1.00 97.75 261 ALA A CA 1
ATOM 2046 C C . ALA A 1 261 ? -6.902 9.719 20.716 1.00 97.75 261 ALA A C 1
ATOM 2048 O O . ALA A 1 261 ? -6.473 10.815 20.360 1.00 97.75 261 ALA A O 1
ATOM 2049 N N . ARG A 1 262 ? -6.286 8.996 21.657 1.00 97.62 262 ARG A N 1
ATOM 2050 C CA . ARG A 1 262 ? -5.053 9.400 22.347 1.00 97.62 262 ARG A CA 1
ATOM 2051 C C . ARG A 1 262 ? -4.006 8.300 22.315 1.00 97.62 262 ARG A C 1
ATOM 2053 O O . ARG A 1 262 ? -4.292 7.148 22.633 1.00 97.62 262 ARG A O 1
ATOM 2060 N N . ARG A 1 263 ? -2.766 8.671 22.012 1.00 95.81 263 ARG A N 1
ATOM 2061 C CA . ARG A 1 263 ? -1.622 7.767 22.085 1.00 95.81 263 ARG A CA 1
ATOM 2062 C C . ARG A 1 263 ? -1.167 7.631 23.535 1.00 95.81 263 ARG A C 1
ATOM 2064 O O . ARG A 1 263 ? -0.633 8.570 24.120 1.00 95.81 263 ARG A O 1
ATOM 2071 N N . THR A 1 264 ? -1.366 6.456 24.113 1.00 93.19 264 THR A N 1
ATOM 2072 C CA . THR A 1 264 ? -0.998 6.125 25.499 1.00 93.19 264 THR A CA 1
ATOM 2073 C C . THR A 1 264 ? -0.094 4.896 25.591 1.00 93.19 264 THR A C 1
ATOM 2075 O O . THR A 1 264 ? 0.471 4.640 26.654 1.00 93.19 264 THR A O 1
ATOM 2078 N N . GLY A 1 265 ? 0.037 4.124 24.503 1.00 86.06 265 GLY A N 1
ATOM 2079 C CA . GLY A 1 265 ? 0.765 2.852 24.481 1.00 86.06 265 GLY A CA 1
ATOM 2080 C C . GLY A 1 265 ? -0.009 1.681 25.095 1.00 86.06 265 GLY A C 1
ATOM 2081 O O . GLY A 1 265 ? 0.520 0.573 25.175 1.00 86.06 265 GLY A O 1
ATOM 2082 N N . LYS A 1 266 ? -1.257 1.900 25.533 1.00 89.69 266 LYS A N 1
ATOM 2083 C CA . LYS A 1 266 ? -2.165 0.849 25.997 1.00 89.69 266 LYS A CA 1
ATOM 2084 C C . LYS A 1 266 ? -3.504 0.951 25.275 1.00 89.69 266 LYS A C 1
ATOM 2086 O O . LYS A 1 266 ? -4.311 1.835 25.566 1.00 89.69 266 LYS A O 1
ATOM 2091 N N . ALA A 1 267 ? -3.760 -0.018 24.400 1.00 93.19 267 ALA A N 1
ATOM 2092 C CA . ALA A 1 267 ? -4.997 -0.088 23.639 1.00 93.19 267 ALA A CA 1
ATOM 2093 C C . ALA A 1 267 ? -6.226 -0.216 24.559 1.00 93.19 267 ALA A C 1
ATOM 2095 O O . ALA A 1 267 ? -6.297 -1.110 25.407 1.00 93.19 267 ALA A O 1
ATOM 2096 N N . SER A 1 268 ? -7.201 0.679 24.404 1.00 96.88 268 SER A N 1
ATOM 2097 C CA . SER A 1 268 ? -8.534 0.543 25.004 1.00 96.88 268 SER A CA 1
ATOM 2098 C C . SER A 1 268 ? -9.564 1.356 24.231 1.00 96.88 268 SER A C 1
ATOM 2100 O O . SER A 1 268 ? -9.245 2.405 23.682 1.00 96.88 268 SER A O 1
ATOM 2102 N N . LEU A 1 269 ? -10.803 0.871 24.208 1.00 98.19 269 LEU A N 1
ATOM 2103 C CA . LEU A 1 269 ? -11.909 1.485 23.487 1.00 98.19 269 LEU A CA 1
ATOM 2104 C C . LEU A 1 269 ? -13.103 1.645 24.428 1.00 98.19 269 LEU A C 1
ATOM 2106 O O . LEU A 1 269 ? -13.501 0.692 25.104 1.00 98.19 269 LEU A O 1
ATOM 2110 N N . THR A 1 270 ? -13.692 2.837 24.459 1.00 98.31 270 THR A N 1
ATOM 2111 C CA . THR A 1 270 ? -14.988 3.080 25.094 1.00 98.31 270 THR A CA 1
ATOM 2112 C C . THR A 1 270 ? -15.964 3.692 24.099 1.00 98.31 270 THR A C 1
ATOM 2114 O O . THR A 1 270 ? -15.584 4.486 23.241 1.00 98.31 270 THR A O 1
ATOM 2117 N N . VAL A 1 271 ? -17.231 3.306 24.220 1.00 98.31 271 VAL A N 1
ATOM 2118 C CA . VAL A 1 271 ? -18.349 3.797 23.409 1.00 98.31 271 VAL A CA 1
ATOM 2119 C C . VAL A 1 271 ? -19.426 4.281 24.374 1.00 98.31 271 VAL A C 1
ATOM 2121 O O . VAL A 1 271 ? -19.879 3.510 25.223 1.00 98.31 271 VAL A O 1
ATOM 2124 N N . ASP A 1 272 ? -19.759 5.569 24.320 1.00 97.62 272 ASP A N 1
ATOM 2125 C CA . ASP A 1 272 ? -20.644 6.260 25.269 1.00 97.62 272 ASP A CA 1
ATOM 2126 C C . ASP A 1 272 ? -20.280 5.964 26.738 1.00 97.62 272 ASP A C 1
ATOM 2128 O O . ASP A 1 272 ? -21.116 5.640 27.586 1.00 97.62 272 ASP A O 1
ATOM 2132 N N . GLY A 1 273 ? -18.974 5.999 27.027 1.00 96.56 273 GLY A N 1
ATOM 2133 C CA . GLY A 1 273 ? -18.406 5.735 28.352 1.00 96.56 273 GLY A CA 1
ATOM 2134 C C . GLY A 1 273 ? -18.338 4.258 28.761 1.00 96.56 273 GLY A C 1
ATOM 2135 O O . GLY A 1 273 ? -17.803 3.953 29.827 1.00 96.56 273 GLY A O 1
ATOM 2136 N N . LYS A 1 274 ? -18.830 3.321 27.939 1.00 97.50 274 LYS A N 1
ATOM 2137 C CA . LYS A 1 274 ? -18.797 1.879 28.231 1.00 97.50 274 LYS A CA 1
ATOM 2138 C C . LYS A 1 274 ? -17.605 1.201 27.547 1.00 97.50 274 LYS A C 1
ATOM 2140 O O . LYS A 1 274 ? -17.428 1.397 26.347 1.00 97.50 274 LYS A O 1
ATOM 2145 N N . PRO A 1 275 ? -16.805 0.383 28.255 1.00 97.50 275 PRO A N 1
ATOM 2146 C CA . PRO A 1 275 ? -15.711 -0.368 27.641 1.00 97.50 275 PRO A CA 1
ATOM 2147 C C . PRO A 1 275 ? -16.194 -1.351 26.569 1.00 97.50 275 PRO A C 1
ATOM 2149 O O . PRO A 1 275 ? -17.177 -2.064 26.774 1.00 97.50 275 PRO A O 1
ATOM 2152 N N . VAL A 1 276 ? -15.458 -1.425 25.461 1.00 96.69 276 VAL A N 1
ATOM 2153 C CA . VAL A 1 276 ? -15.655 -2.385 24.368 1.00 96.69 276 VAL A CA 1
ATOM 2154 C C . VAL A 1 276 ? -14.356 -3.165 24.163 1.00 96.69 276 VAL A C 1
ATOM 2156 O O . VAL A 1 276 ? -13.266 -2.601 24.224 1.00 96.69 276 VAL A O 1
ATOM 2159 N N . SER A 1 277 ? -14.454 -4.478 23.952 1.00 94.69 277 SER A N 1
ATOM 2160 C CA . SER A 1 277 ? -13.289 -5.317 23.660 1.00 94.69 277 SER A CA 1
ATOM 2161 C C . SER A 1 277 ? -12.852 -5.182 22.202 1.00 94.69 277 SER A C 1
ATOM 2163 O O . SER A 1 277 ? -13.691 -5.198 21.302 1.00 94.69 277 SER A O 1
ATOM 2165 N N . GLY A 1 278 ? -11.541 -5.162 21.966 1.00 94.38 278 GLY A N 1
ATOM 2166 C CA . GLY A 1 278 ? -10.969 -5.011 20.630 1.00 94.38 278 GLY A CA 1
ATOM 2167 C C . GLY A 1 278 ? -11.006 -3.563 20.139 1.00 94.38 278 GLY A C 1
ATOM 2168 O O . GLY A 1 278 ? -11.032 -2.626 20.932 1.00 94.38 278 GLY A O 1
ATOM 2169 N N . THR A 1 279 ? -10.982 -3.394 18.819 1.00 95.25 279 THR A N 1
ATOM 2170 C CA . THR A 1 279 ? -10.841 -2.091 18.145 1.00 95.25 279 THR A CA 1
ATOM 2171 C C . THR A 1 279 ? -12.068 -1.700 17.322 1.00 95.25 279 THR A C 1
ATOM 2173 O O . THR A 1 279 ? -12.036 -0.719 16.586 1.00 95.25 279 THR A O 1
ATOM 2176 N N . THR A 1 280 ? -13.157 -2.469 17.400 1.00 97.62 280 THR A N 1
ATOM 2177 C CA . THR A 1 280 ? -14.353 -2.252 16.575 1.00 97.62 280 THR A CA 1
ATOM 2178 C C . THR A 1 280 ? -15.488 -1.673 17.404 1.00 97.62 280 THR A C 1
ATOM 2180 O O . THR A 1 280 ? -15.985 -2.315 18.327 1.00 97.62 280 THR A O 1
ATOM 2183 N N . VAL A 1 281 ? -15.921 -0.466 17.044 1.00 97.81 281 VAL A N 1
ATOM 2184 C CA . VAL A 1 281 ? -17.139 0.160 17.563 1.00 97.81 281 VAL A CA 1
ATOM 2185 C C . VAL A 1 281 ? -18.344 -0.588 16.981 1.00 97.81 281 VAL A C 1
ATOM 2187 O O . VAL A 1 281 ? -18.462 -0.658 15.753 1.00 97.81 281 VAL A O 1
ATOM 2190 N N . PRO A 1 282 ? -19.240 -1.153 17.810 1.00 96.81 282 PRO A N 1
ATOM 2191 C CA . PRO A 1 282 ? -20.413 -1.871 17.324 1.00 96.81 282 PRO A CA 1
ATOM 2192 C C . PRO A 1 282 ? -21.354 -0.977 16.511 1.00 96.81 282 PRO A C 1
ATOM 2194 O O . PRO A 1 282 ? -21.370 0.247 16.657 1.00 96.81 282 PRO A O 1
ATOM 2197 N N . ILE A 1 283 ? -22.188 -1.600 15.677 1.00 96.50 283 ILE A N 1
ATOM 2198 C CA . ILE A 1 283 ? -23.275 -0.896 14.988 1.00 96.50 283 ILE A CA 1
ATOM 2199 C C . ILE A 1 283 ? -24.189 -0.247 16.036 1.00 96.50 283 ILE A C 1
ATOM 2201 O O . ILE A 1 283 ? -24.643 -0.909 16.972 1.00 96.50 283 ILE A O 1
ATOM 2205 N N . ALA A 1 284 ? -24.456 1.048 15.865 1.00 95.69 284 ALA A N 1
ATOM 2206 C CA . ALA A 1 284 ? -25.336 1.791 16.754 1.00 95.69 284 ALA A CA 1
ATOM 2207 C C . ALA A 1 284 ? -26.773 1.247 16.693 1.00 95.69 284 ALA A C 1
ATOM 2209 O O . ALA A 1 284 ? -27.225 0.736 15.664 1.00 95.69 284 ALA A O 1
ATOM 2210 N N . ALA A 1 285 ? -27.500 1.359 17.804 1.00 94.19 285 ALA A N 1
ATOM 2211 C CA . ALA A 1 285 ? -28.902 0.972 17.841 1.00 94.19 285 ALA A CA 1
ATOM 2212 C C . ALA A 1 285 ? -29.735 1.852 16.893 1.00 94.19 285 ALA A C 1
ATOM 2214 O O . ALA A 1 285 ? -29.392 2.996 16.594 1.00 94.19 285 ALA A O 1
ATOM 2215 N N . SER A 1 286 ? -30.862 1.319 16.420 1.00 93.44 286 SER A N 1
ATOM 2216 C CA . SER A 1 286 ? -31.793 2.112 15.614 1.00 93.44 286 SER A CA 1
ATOM 2217 C C . SER A 1 286 ? -32.277 3.331 16.409 1.00 93.44 286 SER A C 1
ATOM 2219 O O . SER A 1 286 ? -32.650 3.199 17.573 1.00 93.44 286 SER A O 1
ATOM 2221 N N . GLY A 1 287 ? -32.266 4.507 15.777 1.00 94.44 287 GLY A N 1
ATOM 2222 C CA . GLY A 1 287 ? -32.647 5.775 16.405 1.00 94.44 287 GLY A CA 1
ATOM 2223 C C . GLY A 1 287 ? -31.515 6.502 17.137 1.00 94.44 287 GLY A C 1
ATOM 2224 O O . GLY A 1 287 ? -31.749 7.591 17.648 1.00 94.44 287 GLY A O 1
ATOM 2225 N N . THR A 1 288 ? -30.300 5.947 17.185 1.00 97.12 288 THR A N 1
ATOM 2226 C CA . THR A 1 288 ? -29.119 6.686 17.650 1.00 97.12 288 THR A CA 1
ATOM 2227 C C . THR A 1 288 ? -28.721 7.740 16.616 1.00 97.12 288 THR A C 1
ATOM 2229 O O . THR A 1 288 ? -28.505 7.403 15.457 1.00 97.12 288 THR A O 1
ATOM 2232 N N . GLU A 1 289 ? -28.599 8.999 17.035 1.00 97.56 289 GLU A N 1
ATOM 2233 C CA . GLU A 1 289 ? -28.126 10.096 16.174 1.00 97.56 289 GLU A CA 1
ATOM 2234 C C . GLU A 1 289 ? -26.609 10.298 16.285 1.00 97.56 289 GLU A C 1
ATOM 2236 O O . GLU A 1 289 ? -25.943 10.593 15.293 1.00 97.56 289 GLU A O 1
ATOM 2241 N N . GLU A 1 290 ? -26.053 10.083 17.480 1.00 98.56 290 GLU A N 1
ATOM 2242 C CA . GLU A 1 290 ? -24.651 10.345 17.796 1.00 98.56 290 GLU A CA 1
ATOM 2243 C C . GLU A 1 290 ? -24.068 9.290 18.740 1.00 98.56 290 GLU A C 1
ATOM 2245 O O . GLU A 1 290 ? -24.771 8.771 19.608 1.00 98.56 290 GLU A O 1
ATOM 2250 N N . VAL A 1 291 ? -22.782 8.984 18.559 1.00 98.38 291 VAL A N 1
ATOM 2251 C CA . VAL A 1 291 ? -21.995 8.073 19.399 1.00 98.38 291 VAL A CA 1
ATOM 2252 C C . VAL A 1 291 ? -20.664 8.734 19.744 1.00 98.38 291 VAL A C 1
ATOM 2254 O O . VAL A 1 291 ? -19.917 9.128 18.843 1.00 98.38 291 VAL A O 1
ATOM 2257 N N . HIS A 1 292 ? -20.328 8.789 21.032 1.00 98.62 292 HIS A N 1
ATOM 2258 C CA . HIS A 1 292 ? -19.018 9.244 21.491 1.00 98.62 292 HIS A CA 1
ATOM 2259 C C . HIS A 1 292 ? -18.078 8.063 21.683 1.00 98.62 292 HIS A C 1
ATOM 2261 O O . HIS A 1 292 ? -18.385 7.103 22.393 1.00 98.62 292 HIS A O 1
ATOM 2267 N N . VAL A 1 293 ? -16.901 8.147 21.078 1.00 98.62 293 VAL A N 1
ATOM 2268 C CA . VAL A 1 293 ? -15.888 7.102 21.134 1.00 98.62 293 VAL A CA 1
ATOM 2269 C C . VAL A 1 293 ? -14.616 7.677 21.730 1.00 98.62 293 VAL A C 1
ATOM 2271 O O . VAL A 1 293 ? -14.101 8.678 21.240 1.00 98.62 293 VAL A O 1
ATOM 2274 N N . SER A 1 294 ? -14.079 7.027 22.761 1.00 98.31 294 SER A N 1
ATOM 2275 C CA . SER A 1 294 ? -12.718 7.302 23.223 1.00 98.31 294 SER A CA 1
ATOM 2276 C C . SER A 1 294 ? -11.826 6.106 22.926 1.00 98.31 294 SER A C 1
ATOM 2278 O O . SER A 1 294 ? -12.090 4.990 23.376 1.00 98.31 294 SER A O 1
ATOM 2280 N N . LEU A 1 295 ? -10.761 6.348 22.169 1.00 97.81 295 LEU A N 1
ATOM 2281 C CA . LEU A 1 295 ? -9.758 5.354 21.811 1.00 97.81 295 LEU A CA 1
ATOM 2282 C C . LEU A 1 295 ? -8.429 5.722 22.468 1.00 97.81 295 LEU A C 1
ATOM 2284 O O . LEU A 1 295 ? -7.890 6.796 22.233 1.00 97.81 295 LEU A O 1
ATOM 2288 N N . ASN A 1 296 ? -7.851 4.812 23.236 1.00 96.56 296 ASN A N 1
ATOM 2289 C CA . ASN A 1 296 ? -6.435 4.869 23.567 1.00 96.56 296 ASN A CA 1
ATOM 2290 C C . ASN A 1 296 ? -5.699 3.879 22.665 1.00 96.56 296 ASN A C 1
ATOM 2292 O O . ASN A 1 296 ? -6.140 2.733 22.568 1.00 96.56 296 ASN A O 1
ATOM 2296 N N . PHE A 1 297 ? -4.609 4.305 22.032 1.00 92.19 297 PHE A N 1
ATOM 2297 C CA . PHE A 1 297 ? -3.771 3.483 21.151 1.00 92.19 297 PHE A CA 1
ATOM 2298 C C . PHE A 1 297 ? -2.274 3.658 21.442 1.00 92.19 297 PHE A C 1
ATOM 2300 O O . PHE A 1 297 ? -1.912 4.518 22.283 1.00 92.19 297 PHE A O 1
#